Protein AF-A0A358B0A4-F1 (afdb_monomer_lite)

Structure (mmCIF, N/CA/C/O backbone):
data_AF-A0A358B0A4-F1
#
_entry.id   AF-A0A358B0A4-F1
#
loop_
_atom_site.group_PDB
_atom_site.id
_atom_site.type_symbol
_atom_site.label_atom_id
_atom_site.label_alt_id
_atom_site.label_comp_id
_atom_site.label_asym_id
_atom_site.label_entity_id
_atom_site.label_seq_id
_atom_site.pdbx_PDB_ins_code
_atom_site.Cartn_x
_atom_site.Cartn_y
_atom_site.Cartn_z
_atom_site.occupancy
_atom_site.B_iso_or_equiv
_atom_site.auth_seq_id
_atom_site.auth_comp_id
_atom_site.auth_asym_id
_atom_site.auth_atom_id
_atom_site.pdbx_PDB_model_num
ATOM 1 N N . MET A 1 1 ? -1.475 -15.272 27.367 1.00 45.38 1 MET A N 1
ATOM 2 C CA . MET A 1 1 ? -1.574 -14.324 26.235 1.00 45.38 1 MET A CA 1
ATOM 3 C C . MET A 1 1 ? -2.733 -13.392 26.521 1.00 45.38 1 MET A C 1
ATOM 5 O O . MET A 1 1 ? -3.820 -13.885 26.779 1.00 45.38 1 MET A O 1
ATOM 9 N N . GLN A 1 2 ? -2.510 -12.081 26.565 1.00 48.69 2 GLN A N 1
ATOM 10 C CA . GLN A 1 2 ? -3.603 -11.121 26.736 1.00 48.69 2 GLN A CA 1
ATOM 11 C C . GLN A 1 2 ? -4.377 -11.044 25.413 1.00 48.69 2 GLN A C 1
ATOM 13 O O . GLN A 1 2 ? -3.780 -10.762 24.375 1.00 48.69 2 GLN A O 1
ATOM 18 N N . HIS A 1 3 ? -5.673 -11.354 25.429 1.00 77.69 3 HIS A N 1
ATOM 19 C CA . HIS A 1 3 ? -6.524 -11.178 24.254 1.00 77.69 3 HIS A CA 1
ATOM 20 C C . HIS A 1 3 ? -6.722 -9.679 23.994 1.00 77.69 3 HIS A C 1
ATOM 22 O O . HIS A 1 3 ? -6.996 -8.924 24.926 1.00 77.69 3 HIS A O 1
ATOM 28 N N . LEU A 1 4 ? -6.570 -9.247 22.738 1.00 84.44 4 LEU A N 1
ATOM 29 C CA . LEU A 1 4 ? -6.851 -7.863 22.356 1.00 84.44 4 LEU A CA 1
ATOM 30 C C . LEU A 1 4 ? -8.355 -7.571 22.519 1.00 84.44 4 LEU A C 1
ATOM 32 O O . LEU A 1 4 ? -9.172 -8.406 22.114 1.00 84.44 4 LEU A O 1
ATOM 36 N N . PRO A 1 5 ? -8.741 -6.402 23.064 1.00 89.25 5 PRO A N 1
ATOM 37 C CA . PRO A 1 5 ? -10.138 -5.981 23.114 1.00 89.25 5 PRO A CA 1
ATOM 38 C C . PRO A 1 5 ? -10.788 -5.973 21.723 1.00 89.25 5 PRO A C 1
ATOM 40 O O . PRO A 1 5 ? -10.157 -5.594 20.737 1.00 89.25 5 PRO A O 1
ATOM 43 N N . ARG A 1 6 ? -12.065 -6.355 21.615 1.00 91.06 6 ARG A N 1
ATOM 44 C CA . ARG A 1 6 ? -12.785 -6.444 20.324 1.00 91.06 6 ARG A CA 1
ATOM 45 C C . ARG A 1 6 ? -13.114 -5.094 19.678 1.00 91.06 6 ARG A C 1
ATOM 47 O O . ARG A 1 6 ? -13.387 -5.026 18.482 1.00 91.06 6 ARG A O 1
ATOM 54 N N . ASN A 1 7 ? -13.021 -4.022 20.457 1.00 89.31 7 ASN A N 1
ATOM 55 C CA . ASN A 1 7 ? -13.072 -2.635 19.998 1.00 89.31 7 ASN A CA 1
ATOM 56 C C . ASN A 1 7 ? -11.689 -2.085 19.586 1.00 89.31 7 ASN A C 1
ATOM 58 O O . ASN A 1 7 ? -11.549 -0.883 19.378 1.00 89.31 7 ASN A O 1
ATOM 62 N N . THR A 1 8 ? -10.657 -2.933 19.489 1.00 93.50 8 THR A N 1
ATOM 63 C CA . THR A 1 8 ? -9.355 -2.536 18.934 1.00 93.50 8 THR A CA 1
ATOM 64 C C . THR A 1 8 ? -9.516 -2.121 17.473 1.00 93.50 8 THR A C 1
ATOM 66 O O . THR A 1 8 ? -10.111 -2.851 16.682 1.00 93.50 8 THR A O 1
ATOM 69 N N . ILE A 1 9 ? -8.937 -0.976 17.115 1.00 94.56 9 ILE A N 1
ATOM 70 C CA . ILE A 1 9 ? -8.830 -0.507 15.731 1.00 94.56 9 ILE A CA 1
ATOM 71 C C . ILE A 1 9 ? -7.696 -1.272 15.054 1.00 94.56 9 ILE A C 1
ATOM 73 O O . ILE A 1 9 ? -6.546 -1.192 15.492 1.00 94.56 9 ILE A O 1
ATOM 77 N N . ILE A 1 10 ? -8.008 -2.000 13.986 1.00 95.12 10 ILE A N 1
ATOM 78 C CA . ILE A 1 10 ? -7.025 -2.751 13.206 1.00 95.12 10 ILE A CA 1
ATOM 79 C C . ILE A 1 10 ? -6.917 -2.130 11.817 1.00 95.12 10 ILE A C 1
ATOM 81 O O . ILE A 1 10 ? -7.896 -2.041 11.078 1.00 95.12 10 ILE A O 1
ATOM 85 N N . LEU A 1 11 ? -5.694 -1.733 11.470 1.00 95.69 11 LEU A N 1
ATOM 86 C CA . LEU A 1 11 ? -5.334 -1.224 10.154 1.00 95.69 11 LEU A CA 1
ATOM 87 C C . LEU A 1 11 ? -4.509 -2.287 9.421 1.00 95.69 11 LEU A C 1
ATOM 89 O O . LEU A 1 11 ? -3.412 -2.644 9.855 1.00 95.69 11 LEU A O 1
ATOM 93 N N . LEU A 1 12 ? -5.043 -2.798 8.318 1.00 94.81 12 LEU A N 1
ATOM 94 C CA . LEU A 1 12 ? -4.446 -3.837 7.487 1.00 94.81 12 LEU A CA 1
ATOM 95 C C . LEU A 1 12 ? -3.634 -3.189 6.362 1.00 94.81 12 LEU A C 1
ATOM 97 O O . LEU A 1 12 ? -4.182 -2.820 5.327 1.00 94.81 12 LEU A O 1
ATOM 101 N N . ASN A 1 13 ? -2.328 -3.014 6.582 1.00 92.81 13 ASN A N 1
ATOM 102 C CA . ASN A 1 13 ? -1.408 -2.462 5.584 1.00 92.81 13 ASN A CA 1
ATOM 103 C C . ASN A 1 13 ? -0.739 -3.596 4.790 1.00 92.81 13 ASN A C 1
ATOM 105 O O . ASN A 1 13 ? 0.247 -4.177 5.252 1.00 92.81 13 ASN A O 1
ATOM 109 N N . PHE A 1 14 ? -1.277 -3.915 3.613 1.00 88.38 14 PHE A N 1
ATOM 110 C CA . PHE A 1 14 ? -0.819 -5.017 2.757 1.00 88.38 14 PHE A CA 1
ATOM 111 C C . PHE A 1 14 ? -0.526 -4.553 1.319 1.00 88.38 14 PHE A C 1
ATOM 113 O O . PHE A 1 14 ? -0.629 -3.370 0.988 1.00 88.38 14 PHE A O 1
ATOM 120 N N . GLY A 1 15 ? -0.118 -5.488 0.457 1.00 88.38 15 GLY A N 1
ATOM 121 C CA . GLY A 1 15 ? -0.081 -5.313 -0.996 1.00 88.38 15 GLY A CA 1
ATOM 122 C C . GLY A 1 15 ? 1.223 -4.758 -1.566 1.00 88.38 15 GLY A C 1
ATOM 123 O O . GLY A 1 15 ? 1.617 -5.156 -2.662 1.00 88.38 15 GLY A O 1
ATOM 124 N N . ILE A 1 16 ? 1.946 -3.889 -0.842 1.00 92.06 16 ILE A N 1
ATOM 125 C CA . ILE A 1 16 ? 3.195 -3.316 -1.381 1.00 92.06 16 ILE A CA 1
ATOM 126 C C . ILE A 1 16 ? 4.231 -4.410 -1.668 1.00 92.06 16 ILE A C 1
ATOM 128 O O . ILE A 1 16 ? 4.813 -4.429 -2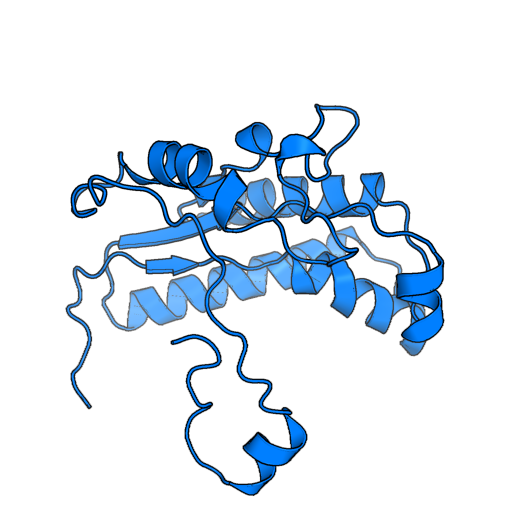.747 1.00 92.06 16 ILE A O 1
ATOM 132 N N . ASN A 1 17 ? 4.431 -5.359 -0.748 1.00 90.56 17 ASN A N 1
ATOM 133 C CA . ASN A 1 17 ? 5.400 -6.438 -0.944 1.00 90.56 17 ASN A CA 1
ATOM 134 C C . ASN A 1 17 ? 4.961 -7.417 -2.034 1.00 90.56 17 ASN A C 1
ATOM 136 O O . ASN A 1 17 ? 5.808 -7.926 -2.770 1.00 90.56 17 ASN A O 1
ATOM 140 N N . ASP A 1 18 ? 3.655 -7.641 -2.172 1.00 92.06 18 ASP A N 1
ATOM 141 C CA . ASP A 1 18 ? 3.101 -8.480 -3.226 1.00 92.06 18 ASP A CA 1
ATOM 142 C C . ASP A 1 18 ? 3.458 -7.909 -4.599 1.00 92.06 18 ASP A C 1
ATOM 144 O O . ASP A 1 18 ? 4.090 -8.573 -5.420 1.00 92.06 18 ASP A O 1
ATOM 148 N N . ILE A 1 19 ? 3.174 -6.628 -4.811 1.00 94.44 19 ILE A N 1
ATOM 149 C CA . ILE A 1 19 ? 3.444 -5.946 -6.078 1.00 94.44 19 ILE A CA 1
ATOM 150 C C . ILE A 1 19 ? 4.947 -5.720 -6.287 1.00 94.44 19 ILE A C 1
ATOM 152 O O . ILE A 1 19 ? 5.470 -5.899 -7.389 1.00 94.44 19 ILE A O 1
ATOM 156 N N . GLN A 1 20 ? 5.674 -5.321 -5.245 1.00 92.38 20 GLN A N 1
ATOM 157 C CA . GLN A 1 20 ? 7.076 -4.934 -5.363 1.00 92.38 20 GLN A CA 1
ATOM 158 C C . GLN A 1 20 ? 8.019 -6.141 -5.458 1.00 92.38 20 GLN A C 1
ATOM 160 O O . GLN A 1 20 ? 9.003 -6.073 -6.196 1.00 92.38 20 GLN A O 1
ATOM 165 N N . PHE A 1 21 ? 7.729 -7.253 -4.780 1.00 93.00 21 PHE A N 1
ATOM 166 C CA . PHE A 1 21 ? 8.620 -8.416 -4.727 1.00 93.00 21 PHE A CA 1
ATOM 167 C C . PHE A 1 21 ? 7.974 -9.693 -5.270 1.00 93.00 21 PHE A C 1
ATOM 169 O O . PHE A 1 21 ? 8.569 -10.327 -6.144 1.00 93.00 21 PHE A O 1
ATOM 176 N N . ASN A 1 22 ? 6.771 -10.065 -4.818 1.00 93.06 22 ASN A N 1
ATOM 177 C CA . ASN A 1 22 ? 6.171 -11.355 -5.196 1.00 93.06 22 ASN A CA 1
ATOM 178 C C . ASN A 1 22 ? 5.850 -11.421 -6.693 1.00 93.06 22 ASN A C 1
ATOM 180 O O . ASN A 1 22 ? 6.147 -12.428 -7.333 1.00 93.06 22 ASN A O 1
ATOM 184 N N . LEU A 1 23 ? 5.346 -10.334 -7.283 1.00 95.06 23 LEU A N 1
ATOM 185 C CA . LEU A 1 23 ? 5.116 -10.245 -8.724 1.00 95.06 23 LEU A CA 1
ATOM 186 C C . LEU A 1 23 ? 6.407 -10.496 -9.514 1.00 95.06 23 LEU A C 1
ATOM 188 O O . LEU A 1 23 ? 6.430 -11.332 -10.410 1.00 95.06 23 LEU A O 1
ATOM 192 N N . ARG A 1 24 ? 7.505 -9.819 -9.151 1.00 94.38 24 ARG A N 1
ATOM 193 C CA . ARG A 1 24 ? 8.816 -10.006 -9.798 1.00 94.38 24 ARG A CA 1
ATOM 194 C C . ARG A 1 24 ? 9.320 -11.439 -9.665 1.00 94.38 24 ARG A C 1
ATOM 196 O O . ARG A 1 24 ? 9.919 -11.970 -10.599 1.00 94.38 24 ARG A O 1
ATOM 203 N N . TYR A 1 25 ? 9.083 -12.058 -8.511 1.00 94.19 25 TYR A N 1
ATOM 204 C CA . TYR A 1 25 ? 9.428 -13.453 -8.279 1.00 94.19 25 TYR A CA 1
ATOM 205 C C . TYR A 1 25 ? 8.618 -14.393 -9.187 1.00 94.19 25 TYR A C 1
ATOM 207 O O . TYR A 1 25 ? 9.231 -15.205 -9.880 1.00 94.19 25 TYR A O 1
ATOM 215 N N . LYS A 1 26 ? 7.285 -14.236 -9.268 1.00 93.75 26 LYS A N 1
ATOM 216 C CA . LYS A 1 26 ? 6.418 -15.012 -10.180 1.00 93.75 26 LYS A CA 1
ATOM 217 C C . LYS A 1 26 ? 6.814 -14.793 -11.646 1.00 93.75 26 LYS A C 1
ATOM 219 O O . LYS A 1 26 ? 6.981 -15.758 -12.383 1.00 93.75 26 LYS A O 1
ATOM 224 N N . MET A 1 27 ? 7.078 -13.551 -12.064 1.00 94.56 27 MET A N 1
ATOM 225 C CA . MET A 1 27 ? 7.576 -13.240 -13.415 1.00 94.56 27 MET A CA 1
ATOM 226 C C . MET A 1 27 ? 8.863 -14.009 -13.733 1.00 94.56 27 MET A C 1
ATOM 228 O O . MET A 1 27 ? 8.979 -14.614 -14.794 1.00 94.56 27 MET A O 1
ATOM 232 N N . ARG A 1 28 ? 9.829 -14.020 -12.805 1.00 93.31 28 ARG A N 1
ATOM 233 C CA . ARG A 1 28 ? 11.107 -14.716 -12.995 1.00 93.31 28 ARG A CA 1
ATOM 234 C C . ARG A 1 28 ? 10.964 -16.237 -13.007 1.00 93.31 28 ARG A C 1
ATOM 236 O O . ARG A 1 28 ? 11.648 -16.896 -13.783 1.00 93.31 28 ARG A O 1
ATOM 243 N N . LYS A 1 29 ? 10.198 -16.799 -12.073 1.00 94.31 29 LYS A N 1
ATOM 244 C CA . LYS A 1 29 ? 10.151 -18.250 -11.836 1.00 94.31 29 LYS A CA 1
ATOM 245 C C . LYS A 1 29 ? 9.159 -18.975 -12.727 1.00 94.31 29 LYS A C 1
ATOM 247 O O . LYS A 1 29 ? 9.422 -20.111 -13.099 1.00 94.31 29 LYS A O 1
ATOM 252 N N . GLU A 1 30 ? 8.055 -18.321 -13.048 1.00 92.88 30 GLU A N 1
ATOM 253 C CA . GLU A 1 30 ? 6.901 -18.938 -13.701 1.00 92.88 30 GLU A CA 1
ATOM 254 C C . GLU A 1 30 ? 6.605 -18.301 -15.064 1.00 92.88 30 GLU A C 1
ATOM 256 O O . GLU A 1 30 ? 5.721 -18.770 -15.771 1.00 92.88 30 GLU A O 1
ATOM 261 N N . GLY A 1 31 ? 7.305 -17.222 -15.447 1.00 90.12 31 GLY A N 1
ATOM 262 C CA . GLY A 1 31 ? 6.944 -16.456 -16.643 1.00 90.12 31 GLY A CA 1
ATOM 263 C C . GLY A 1 31 ? 5.546 -15.842 -16.523 1.00 90.12 31 GLY A C 1
ATOM 264 O O . GLY A 1 31 ? 4.820 -15.744 -17.507 1.00 90.12 31 GLY A O 1
ATOM 265 N N . PHE A 1 32 ? 5.130 -15.486 -15.305 1.00 89.94 32 PHE A N 1
ATOM 266 C CA . PHE A 1 32 ? 3.788 -14.986 -15.027 1.00 89.94 32 PHE A CA 1
ATOM 267 C C . PHE A 1 32 ? 3.634 -13.513 -15.446 1.00 89.94 32 PHE A C 1
ATOM 269 O O . PHE A 1 32 ? 4.351 -12.657 -14.934 1.00 89.94 32 PHE A O 1
ATOM 276 N N . TYR A 1 33 ? 2.655 -13.197 -16.306 1.00 88.31 33 TYR A N 1
ATOM 277 C CA . TYR A 1 33 ? 2.384 -11.823 -16.780 1.00 88.31 33 TYR A CA 1
ATOM 278 C C . TYR A 1 33 ? 0.909 -11.387 -16.670 1.00 88.31 33 TYR A C 1
ATOM 280 O O . TYR A 1 33 ? 0.551 -10.304 -17.132 1.00 88.31 33 TYR A O 1
ATOM 288 N N . ASN A 1 34 ? 0.041 -12.188 -16.041 1.00 93.69 34 ASN A N 1
ATOM 289 C CA . ASN A 1 34 ? -1.367 -11.832 -15.830 1.00 93.69 34 ASN A CA 1
ATOM 290 C C . ASN A 1 34 ? -1.521 -10.848 -14.652 1.00 93.69 34 ASN A C 1
ATOM 292 O O . ASN A 1 34 ? -1.896 -11.235 -13.545 1.00 93.69 34 ASN A O 1
ATOM 296 N N . LEU A 1 35 ? -1.202 -9.570 -14.880 1.00 94.44 35 LEU A N 1
ATOM 297 C CA . LEU A 1 35 ? -1.266 -8.532 -13.842 1.00 94.44 35 LEU A CA 1
ATOM 298 C C . LEU A 1 35 ? -2.674 -8.343 -13.246 1.00 94.44 35 LEU A C 1
ATOM 300 O O . LEU A 1 35 ? -2.759 -8.237 -12.023 1.00 94.44 35 LEU A O 1
ATOM 304 N N . PRO A 1 36 ? -3.771 -8.341 -14.035 1.00 95.12 36 PRO A N 1
ATOM 305 C CA . PRO A 1 36 ? -5.117 -8.262 -13.469 1.00 95.12 36 PRO A CA 1
ATOM 306 C C . PRO A 1 36 ? -5.439 -9.439 -12.544 1.00 95.12 36 PRO A C 1
ATOM 308 O O . PRO A 1 36 ? -5.916 -9.222 -11.435 1.00 95.12 36 PRO A O 1
ATOM 311 N N . GLY A 1 37 ? -5.108 -10.671 -12.952 1.00 95.00 37 GLY A N 1
ATOM 312 C CA . GLY A 1 37 ? -5.303 -11.853 -12.106 1.00 95.00 37 GLY A CA 1
ATOM 313 C C . GLY A 1 37 ? -4.475 -11.805 -10.821 1.00 95.00 37 GLY A C 1
ATOM 314 O O . GLY A 1 37 ? -4.964 -12.169 -9.761 1.00 95.00 37 GLY A O 1
ATOM 315 N N . PHE A 1 38 ? -3.251 -11.274 -10.884 1.00 95.88 38 PHE A N 1
ATOM 316 C CA . PHE A 1 38 ? -2.428 -11.060 -9.691 1.00 95.88 38 PHE A CA 1
ATOM 317 C C . PHE A 1 38 ? -3.061 -10.077 -8.701 1.00 95.88 38 PHE A C 1
ATOM 319 O O . PHE A 1 38 ? -3.004 -10.293 -7.492 1.00 95.88 38 PHE A O 1
ATOM 326 N N . LEU A 1 39 ? -3.642 -8.983 -9.202 1.00 96.81 39 LEU A N 1
ATOM 327 C CA . LEU A 1 39 ? -4.319 -8.003 -8.355 1.00 96.81 39 LEU A CA 1
ATOM 328 C C . LEU A 1 39 ? -5.583 -8.574 -7.719 1.00 96.81 39 LEU A C 1
ATOM 330 O O . LEU A 1 39 ? -5.839 -8.289 -6.552 1.00 96.81 39 LEU A O 1
ATOM 334 N N . ASP A 1 40 ? -6.329 -9.397 -8.453 1.00 96.88 40 ASP A N 1
ATOM 335 C CA . ASP A 1 40 ? -7.492 -10.094 -7.911 1.00 96.88 40 ASP A CA 1
ATOM 336 C C . ASP A 1 40 ? -7.090 -11.075 -6.800 1.00 96.88 40 ASP A C 1
ATOM 338 O O . ASP A 1 40 ? -7.618 -10.975 -5.696 1.00 96.88 40 ASP A O 1
ATOM 342 N N . GLU A 1 41 ? -6.062 -11.909 -7.021 1.00 95.62 41 GLU A N 1
ATOM 343 C CA . GLU A 1 41 ? -5.482 -12.787 -5.986 1.00 95.62 41 GLU A CA 1
ATOM 344 C C . GLU A 1 41 ? -5.061 -11.999 -4.730 1.00 95.62 41 GLU A C 1
ATOM 346 O O . GLU A 1 41 ? -5.345 -12.405 -3.599 1.00 95.62 41 GLU A O 1
ATOM 351 N N . ALA A 1 42 ? -4.395 -10.853 -4.908 1.00 96.12 42 ALA A N 1
ATOM 352 C CA . ALA A 1 42 ? -3.965 -10.006 -3.798 1.00 96.12 42 ALA A CA 1
ATOM 353 C C . ALA A 1 42 ? -5.155 -9.388 -3.042 1.00 96.12 42 ALA A C 1
ATOM 355 O O . ALA A 1 42 ? -5.147 -9.338 -1.809 1.00 96.12 42 ALA A O 1
ATOM 356 N N . ALA A 1 43 ? -6.183 -8.933 -3.760 1.00 97.06 43 ALA A N 1
ATOM 357 C CA . ALA A 1 43 ? -7.387 -8.366 -3.165 1.00 97.06 43 ALA A CA 1
ATOM 358 C C . ALA A 1 43 ? -8.200 -9.424 -2.400 1.00 97.06 43 ALA A C 1
ATOM 360 O O . ALA A 1 43 ? -8.662 -9.142 -1.294 1.00 97.06 43 ALA A O 1
ATOM 361 N N . GLU A 1 44 ? -8.311 -10.645 -2.931 1.00 96.81 44 GLU A N 1
ATOM 362 C CA . GLU A 1 44 ? -8.918 -11.792 -2.240 1.00 96.81 44 GLU A CA 1
ATOM 363 C C . GLU A 1 44 ? -8.176 -12.130 -0.939 1.00 96.81 44 GLU A C 1
ATOM 365 O O . GLU A 1 44 ? -8.801 -12.360 0.096 1.00 96.81 44 GLU A O 1
ATOM 370 N N . GLY A 1 45 ? -6.840 -12.076 -0.939 1.00 95.75 45 GLY A N 1
ATOM 371 C CA . GLY A 1 45 ? -6.049 -12.266 0.281 1.00 95.75 45 GLY A CA 1
ATOM 372 C C . GLY A 1 45 ? -6.353 -11.227 1.369 1.00 95.75 45 GLY A C 1
ATOM 373 O O . GLY A 1 45 ? -6.443 -11.568 2.552 1.00 95.75 45 GLY A O 1
ATOM 374 N N . ILE A 1 46 ? -6.550 -9.963 0.982 1.00 96.56 46 ILE A N 1
ATOM 375 C CA . ILE A 1 46 ? -6.906 -8.877 1.909 1.00 96.56 46 ILE A CA 1
ATOM 376 C C . ILE A 1 46 ? -8.335 -9.056 2.439 1.00 96.56 46 ILE A C 1
ATOM 378 O O . ILE A 1 46 ? -8.553 -8.900 3.643 1.00 96.56 46 ILE A O 1
ATOM 382 N N . LEU A 1 47 ? -9.287 -9.426 1.576 1.00 97.25 47 LEU A N 1
ATOM 383 C CA . LEU A 1 47 ? -10.665 -9.738 1.965 1.00 97.25 47 LEU A CA 1
ATOM 384 C C . LEU A 1 47 ? -10.710 -10.906 2.959 1.00 97.25 47 LEU A C 1
ATOM 386 O O . LEU A 1 47 ? -11.301 -10.780 4.029 1.00 97.25 47 LEU A O 1
ATOM 390 N N . ALA A 1 48 ? -10.005 -12.001 2.672 1.00 97.25 48 ALA A N 1
ATOM 391 C CA . ALA A 1 48 ? -9.932 -13.154 3.564 1.00 97.25 48 ALA A CA 1
ATOM 392 C C . ALA A 1 48 ? -9.334 -12.791 4.938 1.00 97.25 48 ALA A C 1
ATOM 394 O O . ALA A 1 48 ? -9.827 -13.244 5.973 1.00 97.25 48 ALA A O 1
ATOM 395 N N . ALA A 1 49 ? -8.297 -11.945 4.973 1.00 96.50 49 ALA A N 1
ATOM 396 C CA . ALA A 1 49 ? -7.714 -11.458 6.225 1.00 96.50 49 ALA A CA 1
ATOM 397 C C . ALA A 1 49 ? -8.695 -10.578 7.021 1.00 96.50 49 ALA A C 1
ATOM 399 O O . ALA A 1 49 ? -8.792 -10.711 8.246 1.00 96.50 49 ALA A O 1
ATOM 400 N N . HIS A 1 50 ? -9.432 -9.701 6.338 1.00 97.31 50 HIS A N 1
ATOM 401 C CA . HIS A 1 50 ? -10.491 -8.894 6.937 1.00 97.31 50 HIS A CA 1
ATOM 402 C C . HIS A 1 50 ? -11.593 -9.779 7.538 1.00 97.31 50 HIS A C 1
ATOM 404 O O . HIS A 1 50 ? -11.931 -9.625 8.714 1.00 97.31 50 HIS A O 1
ATOM 410 N N . ASP A 1 51 ? -12.111 -10.738 6.773 1.00 97.06 51 ASP A N 1
ATOM 411 C CA . ASP A 1 51 ? -13.225 -11.590 7.190 1.00 97.06 51 ASP A CA 1
ATOM 412 C C . ASP A 1 51 ? -12.849 -12.512 8.347 1.00 97.06 51 ASP A C 1
ATOM 414 O O . ASP A 1 51 ? -13.643 -12.694 9.272 1.00 97.06 51 ASP A O 1
ATOM 418 N N . LEU A 1 52 ? -11.610 -13.009 8.367 1.00 97.00 52 LEU A N 1
ATOM 419 C CA . LEU A 1 52 ? -11.074 -13.747 9.506 1.00 97.00 52 LEU A CA 1
ATOM 420 C C . LEU A 1 52 ? -11.053 -12.888 10.779 1.00 97.00 52 LEU A C 1
ATOM 422 O O . LEU A 1 52 ? -11.469 -13.330 11.847 1.00 97.00 52 LEU A O 1
ATOM 426 N N . LEU A 1 53 ? -10.576 -11.644 10.710 1.00 96.00 53 LEU A N 1
ATOM 427 C CA . LEU A 1 53 ? -10.562 -10.767 11.886 1.00 96.00 53 LEU A CA 1
ATOM 428 C C . LEU A 1 53 ? -11.981 -10.391 12.325 1.00 96.00 53 LEU A C 1
ATOM 430 O O . LEU A 1 53 ? -12.269 -10.330 13.525 1.00 96.00 53 LEU A O 1
ATOM 434 N N . LYS A 1 54 ? -12.889 -10.208 11.370 1.00 96.19 54 LYS A N 1
ATOM 435 C CA . LYS A 1 54 ? -14.302 -9.961 11.644 1.00 96.19 54 LYS A CA 1
ATOM 436 C C . LYS A 1 54 ? -14.953 -11.160 12.333 1.00 96.19 54 LYS A C 1
ATOM 438 O O . LYS A 1 54 ? -15.661 -10.973 13.320 1.00 96.19 54 LYS A O 1
ATOM 443 N N . SER A 1 55 ? -14.663 -12.388 11.895 1.00 96.75 55 SER A N 1
ATOM 444 C CA . SER A 1 55 ? -15.178 -13.615 12.520 1.00 96.75 55 SER A CA 1
ATOM 445 C C . SER A 1 55 ? -14.633 -13.830 13.935 1.00 96.75 55 SER A C 1
ATOM 447 O O . SER A 1 55 ? -15.287 -14.458 14.764 1.00 96.75 55 SER A O 1
ATOM 449 N N . LEU A 1 56 ? -13.464 -13.261 14.250 1.00 95.56 56 LEU A N 1
ATOM 450 C CA . LEU A 1 56 ? -12.919 -13.202 15.609 1.00 95.56 56 LEU A CA 1
ATOM 451 C C . LEU A 1 56 ? -13.578 -12.116 16.482 1.00 95.56 56 LEU A C 1
ATOM 453 O O . LEU A 1 56 ? -13.223 -11.985 17.654 1.00 95.56 56 LEU A O 1
ATOM 457 N N . GLY A 1 57 ? -14.528 -11.348 15.946 1.00 95.62 57 GLY A N 1
ATOM 458 C CA . GLY A 1 57 ? -15.329 -10.362 16.669 1.00 95.62 57 GLY A CA 1
ATOM 459 C C . GLY A 1 57 ? -14.748 -8.950 16.694 1.00 95.62 57 GLY A C 1
ATOM 460 O O . GLY A 1 57 ? -15.238 -8.126 17.461 1.00 95.62 57 GLY A O 1
ATOM 461 N N . PHE A 1 58 ? -13.704 -8.648 15.916 1.00 95.75 58 PHE A N 1
ATOM 462 C CA . PHE A 1 58 ? -13.207 -7.275 15.799 1.00 95.75 58 PHE A CA 1
ATOM 463 C C . PHE A 1 58 ? -14.174 -6.409 14.985 1.00 95.75 58 PHE A C 1
ATOM 465 O O . PHE A 1 58 ? -14.710 -6.848 13.969 1.00 95.75 58 PHE A O 1
ATOM 472 N N . THR A 1 59 ? -14.395 -5.177 15.444 1.00 91.75 59 THR A N 1
ATOM 473 C CA . THR A 1 59 ? -15.457 -4.298 14.916 1.00 91.75 59 THR A CA 1
ATOM 474 C C . THR A 1 59 ? -14.944 -3.147 14.054 1.00 91.75 59 THR A C 1
ATOM 476 O O . THR A 1 59 ? -15.641 -2.737 13.131 1.00 91.75 59 THR A O 1
ATOM 479 N N . THR A 1 60 ? -13.719 -2.669 14.293 1.00 94.00 60 THR A N 1
ATOM 480 C CA . THR A 1 60 ? -13.095 -1.601 13.498 1.00 94.00 60 THR A CA 1
ATOM 481 C C . THR A 1 60 ? -11.915 -2.164 12.714 1.00 94.00 60 THR A C 1
ATOM 483 O O . THR A 1 60 ? -10.793 -2.232 13.218 1.00 94.00 60 THR A O 1
ATOM 486 N N . LEU A 1 61 ? -12.187 -2.586 11.479 1.00 96.31 61 LEU A N 1
ATOM 487 C CA . LEU A 1 61 ? -11.226 -3.192 10.560 1.00 96.31 61 LEU A CA 1
ATOM 488 C C . LEU A 1 61 ? -11.162 -2.355 9.284 1.00 96.31 61 LEU A C 1
ATOM 490 O O . LEU A 1 61 ? -12.182 -2.175 8.624 1.00 96.31 61 LEU A O 1
ATOM 494 N N . LEU A 1 62 ? -9.982 -1.841 8.945 1.00 96.94 62 LEU A N 1
ATOM 495 C CA . LEU A 1 62 ? -9.767 -1.034 7.743 1.00 96.94 62 LEU A CA 1
ATOM 496 C C . LEU A 1 62 ? -8.566 -1.579 6.972 1.00 96.94 62 LEU A C 1
ATOM 498 O O . LEU A 1 62 ? -7.489 -1.728 7.550 1.00 96.94 62 LEU A O 1
ATOM 502 N N . ALA A 1 63 ? -8.707 -1.819 5.672 1.00 97.31 63 ALA A N 1
ATOM 503 C CA . ALA A 1 63 ? -7.553 -1.898 4.783 1.00 97.31 63 ALA A CA 1
ATOM 504 C C . ALA A 1 63 ? -6.947 -0.499 4.645 1.00 97.31 63 ALA A C 1
ATOM 506 O O . ALA A 1 63 ? -7.674 0.455 4.388 1.00 97.31 63 ALA A O 1
ATOM 507 N N . ILE A 1 64 ? -5.638 -0.347 4.842 1.00 97.31 64 ILE A N 1
ATOM 508 C CA . ILE A 1 64 ? -4.959 0.946 4.702 1.00 97.31 64 ILE A CA 1
ATOM 509 C C . ILE A 1 64 ? -3.923 0.880 3.584 1.00 97.31 64 ILE A C 1
ATOM 511 O O . ILE A 1 64 ? -3.078 -0.013 3.557 1.00 97.31 64 ILE A O 1
ATOM 515 N N . PHE A 1 65 ? -3.957 1.869 2.693 1.00 96.69 65 PHE A N 1
ATOM 516 C CA . PHE A 1 65 ? -2.997 2.023 1.602 1.00 96.69 65 PHE A CA 1
ATOM 517 C C . PHE A 1 65 ? -2.171 3.283 1.842 1.00 96.69 65 PHE A C 1
ATOM 519 O O . PHE A 1 65 ? -2.546 4.387 1.462 1.00 96.69 65 PHE A O 1
ATOM 526 N N . ALA A 1 66 ? -1.044 3.121 2.536 1.00 95.25 66 ALA A N 1
ATOM 527 C CA . ALA A 1 66 ? -0.182 4.231 2.963 1.00 95.25 66 ALA A CA 1
ATOM 528 C C . ALA A 1 66 ? 1.297 4.020 2.601 1.00 95.25 66 ALA A C 1
ATOM 530 O O . ALA A 1 66 ? 2.175 4.713 3.110 1.00 95.25 66 ALA A O 1
ATOM 531 N N . SER A 1 67 ? 1.601 3.022 1.768 1.00 92.69 67 SER A N 1
ATOM 532 C CA . SER A 1 67 ? 2.973 2.619 1.434 1.00 92.69 67 SER A CA 1
ATOM 533 C C . SER A 1 67 ? 3.180 2.571 -0.084 1.00 92.69 67 SER A C 1
ATOM 535 O O . SER A 1 67 ? 3.224 1.485 -0.653 1.00 92.69 67 SER A O 1
ATOM 537 N N . PRO A 1 68 ? 3.269 3.723 -0.779 1.00 92.81 68 PRO A N 1
ATOM 538 C CA . PRO A 1 68 ? 3.479 3.720 -2.221 1.00 92.81 68 PRO A CA 1
ATOM 539 C C . PRO A 1 68 ? 4.772 3.025 -2.635 1.00 92.81 68 PRO A C 1
ATOM 541 O O . PRO A 1 68 ? 5.768 3.041 -1.908 1.00 92.81 68 PRO A O 1
ATOM 544 N N . ILE A 1 69 ? 4.781 2.525 -3.870 1.00 95.50 69 ILE A N 1
ATOM 545 C CA . ILE A 1 69 ? 5.969 1.950 -4.500 1.00 95.50 69 ILE A CA 1
ATOM 546 C C . ILE A 1 69 ? 7.108 2.969 -4.517 1.00 95.50 69 ILE A C 1
ATOM 548 O O . ILE A 1 69 ? 6.919 4.136 -4.866 1.00 95.50 69 ILE A O 1
ATOM 552 N N . ILE A 1 70 ? 8.317 2.516 -4.200 1.00 94.38 70 ILE A N 1
ATOM 553 C CA . ILE A 1 70 ? 9.518 3.350 -4.230 1.00 94.38 70 ILE A CA 1
ATOM 554 C C . ILE A 1 70 ? 10.273 3.105 -5.528 1.00 94.38 70 ILE A C 1
ATOM 556 O O . ILE A 1 70 ? 10.582 1.969 -5.885 1.00 94.38 70 ILE A O 1
ATOM 560 N N . ALA A 1 71 ? 10.601 4.190 -6.230 1.00 93.38 71 ALA A N 1
ATOM 561 C CA . ALA A 1 71 ? 11.535 4.129 -7.346 1.00 93.38 71 ALA A CA 1
ATOM 562 C C . ALA A 1 71 ? 12.940 3.825 -6.810 1.00 93.38 71 ALA A C 1
ATOM 564 O O . ALA A 1 71 ? 13.535 4.683 -6.145 1.00 93.38 71 ALA A O 1
ATOM 565 N N . LEU A 1 72 ? 13.405 2.607 -7.094 1.00 92.50 72 LEU A N 1
ATOM 566 C CA . LEU A 1 72 ? 14.732 2.082 -6.784 1.00 92.50 72 LEU A CA 1
ATOM 567 C C . LEU A 1 72 ? 15.527 1.901 -8.072 1.00 92.50 72 LEU A C 1
ATOM 569 O O . LEU A 1 72 ? 14.951 1.548 -9.107 1.00 92.50 72 LEU A O 1
ATOM 573 N N . ASP A 1 73 ? 16.834 2.109 -7.971 1.00 91.69 73 ASP A N 1
ATOM 574 C CA . ASP A 1 73 ? 17.760 1.956 -9.086 1.00 91.69 73 ASP A CA 1
ATOM 575 C C . ASP A 1 73 ? 17.877 0.491 -9.520 1.00 91.69 73 ASP A C 1
ATOM 577 O O . ASP A 1 73 ? 17.517 -0.433 -8.786 1.00 91.69 73 ASP A O 1
ATOM 581 N N . ARG A 1 74 ? 18.365 0.278 -10.745 1.00 92.69 74 ARG A N 1
ATOM 582 C CA . ARG A 1 74 ? 18.508 -1.055 -11.346 1.00 92.69 74 ARG A CA 1
ATOM 583 C C . ARG A 1 74 ? 19.345 -1.993 -10.470 1.00 92.69 74 ARG A C 1
ATOM 585 O O . ARG A 1 74 ? 18.904 -3.113 -10.224 1.00 92.69 74 ARG A O 1
ATOM 592 N N . ASP A 1 75 ? 20.463 -1.506 -9.941 1.00 93.38 75 ASP A N 1
ATOM 593 C CA . ASP A 1 75 ? 21.412 -2.289 -9.140 1.00 93.38 75 ASP A CA 1
ATOM 594 C C . ASP A 1 75 ? 20.742 -2.971 -7.939 1.00 93.38 75 ASP A C 1
ATOM 596 O O . ASP A 1 75 ? 21.019 -4.131 -7.639 1.00 93.38 75 ASP A O 1
ATOM 600 N N . TYR A 1 76 ? 19.762 -2.304 -7.314 1.00 92.81 76 TYR A N 1
ATOM 601 C CA . TYR A 1 76 ? 18.991 -2.876 -6.208 1.00 92.81 76 TYR A CA 1
ATOM 602 C C . TYR A 1 76 ? 18.292 -4.190 -6.599 1.00 92.81 76 TYR A C 1
ATOM 604 O O . TYR A 1 76 ? 18.172 -5.114 -5.786 1.00 92.81 76 TYR A O 1
ATOM 612 N N . TRP A 1 77 ? 17.789 -4.268 -7.831 1.00 92.94 77 TRP A N 1
ATOM 613 C CA . TRP A 1 77 ? 17.076 -5.433 -8.352 1.00 92.94 77 TRP A CA 1
ATOM 614 C C . TRP A 1 77 ? 18.028 -6.496 -8.891 1.00 92.94 77 TRP A C 1
ATOM 616 O O . TRP A 1 77 ? 17.780 -7.686 -8.677 1.00 92.94 77 TRP A O 1
ATOM 626 N N . ASP A 1 78 ? 19.124 -6.072 -9.518 1.00 92.88 78 ASP A N 1
ATOM 627 C CA . ASP A 1 78 ? 20.143 -6.964 -10.069 1.00 92.88 78 ASP A CA 1
ATOM 628 C C . ASP A 1 78 ? 20.821 -7.778 -8.953 1.00 92.88 78 ASP A C 1
ATOM 630 O O . ASP A 1 78 ? 20.898 -9.005 -9.054 1.00 92.88 78 ASP A O 1
ATOM 634 N N . GLU A 1 79 ? 21.169 -7.150 -7.821 1.00 92.38 79 GLU A N 1
ATOM 635 C CA . GLU A 1 79 ? 21.686 -7.833 -6.617 1.00 92.38 79 GLU A CA 1
ATOM 636 C C . GLU A 1 79 ? 20.749 -8.935 -6.092 1.00 92.38 79 GLU A C 1
ATOM 638 O O . GLU A 1 79 ? 21.185 -9.920 -5.496 1.00 92.38 79 GLU A O 1
ATOM 643 N N . ARG A 1 80 ? 19.439 -8.774 -6.304 1.00 90.81 80 ARG A N 1
ATOM 644 C CA . ARG A 1 80 ? 18.395 -9.714 -5.862 1.00 90.81 80 ARG A CA 1
ATOM 645 C C . ARG A 1 80 ? 18.018 -10.721 -6.942 1.00 90.81 80 ARG A C 1
ATOM 647 O O . ARG A 1 80 ? 17.197 -11.604 -6.684 1.00 90.81 80 ARG A O 1
ATOM 654 N N . ASN A 1 81 ? 18.604 -10.609 -8.135 1.00 93.44 81 ASN A N 1
ATOM 655 C CA . ASN A 1 81 ? 18.262 -11.407 -9.304 1.00 93.44 81 ASN A CA 1
ATOM 656 C C . ASN A 1 81 ? 16.740 -11.383 -9.554 1.00 93.44 81 ASN A C 1
ATOM 658 O O . ASN A 1 81 ? 16.075 -12.423 -9.597 1.00 93.44 81 ASN A O 1
ATOM 662 N N . LEU A 1 82 ? 16.169 -10.178 -9.612 1.00 93.69 82 LEU A N 1
ATOM 663 C CA . LEU A 1 82 ? 14.754 -9.935 -9.891 1.00 93.69 82 LEU A CA 1
ATOM 664 C C . LEU A 1 82 ? 14.607 -9.027 -11.119 1.00 93.69 82 LEU A C 1
ATOM 666 O O . LEU A 1 82 ? 15.402 -8.105 -11.288 1.00 93.69 82 LEU A O 1
ATOM 670 N N . PRO A 1 83 ? 13.583 -9.235 -11.967 1.00 93.38 83 PRO A N 1
ATOM 671 C CA . PRO A 1 83 ? 13.377 -8.409 -13.148 1.00 93.38 83 PRO A CA 1
ATOM 672 C C . PRO A 1 83 ? 13.076 -6.952 -12.779 1.00 93.38 83 PRO A C 1
ATOM 674 O O . PRO A 1 83 ? 12.329 -6.653 -11.839 1.00 93.38 83 PRO A O 1
ATOM 677 N N . VAL A 1 84 ? 13.611 -6.028 -13.577 1.00 92.88 84 VAL A N 1
ATOM 678 C CA . VAL A 1 84 ? 13.246 -4.613 -13.509 1.00 92.88 84 VAL A CA 1
ATOM 679 C C . VAL A 1 84 ? 11.881 -4.431 -14.168 1.00 92.88 84 VAL A C 1
ATOM 681 O O . VAL A 1 84 ? 11.720 -4.653 -15.364 1.00 92.88 84 VAL A O 1
ATOM 684 N N . VAL A 1 85 ? 10.901 -3.995 -13.380 1.00 93.44 85 VAL A N 1
ATOM 685 C CA . VAL A 1 85 ? 9.561 -3.623 -13.850 1.00 93.44 85 VAL A CA 1
ATOM 686 C C . VAL A 1 85 ? 9.420 -2.104 -13.730 1.00 93.44 85 VAL A C 1
ATOM 688 O O . VAL A 1 85 ? 9.834 -1.558 -12.699 1.00 93.44 85 VAL A O 1
ATOM 691 N N . PRO A 1 86 ? 8.851 -1.405 -14.733 1.00 94.12 86 PRO A N 1
ATOM 692 C CA . PRO A 1 86 ? 8.653 0.037 -14.659 1.00 94.12 86 PRO A CA 1
ATOM 693 C C . PRO A 1 86 ? 7.912 0.446 -13.383 1.00 94.12 86 PRO A C 1
ATOM 695 O O . PRO A 1 86 ? 6.818 -0.038 -13.095 1.00 94.12 86 PRO A O 1
ATOM 698 N N . VAL A 1 87 ? 8.500 1.370 -12.619 1.00 95.06 87 VAL A N 1
ATOM 699 C CA . VAL A 1 87 ? 7.950 1.799 -11.323 1.00 95.06 87 VAL A CA 1
ATOM 700 C C . VAL A 1 87 ? 6.542 2.390 -11.449 1.00 95.06 87 VAL A C 1
ATOM 702 O O . VAL A 1 87 ? 5.717 2.217 -10.560 1.00 95.06 87 VAL A O 1
ATOM 705 N N . SER A 1 88 ? 6.236 3.043 -12.572 1.00 95.44 88 SER A N 1
ATOM 706 C CA . SER A 1 88 ? 4.907 3.589 -12.856 1.00 95.44 88 SER A CA 1
ATOM 707 C C . SER A 1 88 ? 3.839 2.505 -13.009 1.00 95.44 88 SER A C 1
ATOM 709 O O . SER A 1 88 ? 2.709 2.726 -12.582 1.00 95.44 88 SER A O 1
ATOM 711 N N . VAL A 1 89 ? 4.189 1.342 -13.571 1.00 95.25 89 VAL A N 1
ATOM 712 C CA . VAL A 1 89 ? 3.276 0.196 -13.704 1.00 95.25 89 VAL A CA 1
ATOM 713 C C . VAL A 1 89 ? 2.946 -0.353 -12.323 1.00 95.25 89 VAL A C 1
ATOM 715 O O . VAL A 1 89 ? 1.780 -0.454 -11.969 1.00 95.25 89 VAL A O 1
ATOM 718 N N . LEU A 1 90 ? 3.964 -0.611 -11.504 1.00 95.88 90 LEU A N 1
ATOM 719 C CA . LEU A 1 90 ? 3.777 -1.105 -10.135 1.00 95.88 90 LEU A CA 1
ATOM 720 C C . LEU A 1 90 ? 3.005 -0.116 -9.264 1.00 95.88 90 LEU A C 1
ATOM 722 O O . LEU A 1 90 ? 2.147 -0.497 -8.476 1.00 95.88 90 LEU A O 1
ATOM 726 N N . GLY A 1 91 ? 3.320 1.167 -9.414 1.00 96.19 91 GLY A N 1
ATOM 727 C CA . GLY A 1 91 ? 2.629 2.242 -8.730 1.00 96.19 91 GLY A CA 1
ATOM 728 C C . GLY A 1 91 ? 1.143 2.283 -9.063 1.00 96.19 91 GLY A C 1
ATOM 729 O O . GLY A 1 91 ? 0.308 2.373 -8.166 1.00 96.19 91 GLY A O 1
ATOM 730 N N . ARG A 1 92 ? 0.811 2.151 -10.355 1.00 96.56 92 ARG A N 1
ATOM 731 C CA . ARG A 1 92 ? -0.574 2.047 -10.820 1.00 96.56 92 ARG A CA 1
ATOM 732 C C . ARG A 1 92 ? -1.250 0.801 -10.256 1.00 96.56 92 ARG A C 1
ATOM 734 O O . ARG A 1 92 ? -2.306 0.940 -9.664 1.00 96.56 92 ARG A O 1
ATOM 741 N N . MET A 1 93 ? -0.593 -0.358 -10.324 1.00 97.25 93 MET A N 1
ATOM 742 C CA . MET A 1 93 ? -1.100 -1.604 -9.742 1.00 97.25 93 MET A CA 1
ATOM 743 C C . MET A 1 93 ? -1.453 -1.457 -8.257 1.00 97.25 93 MET A C 1
ATOM 745 O O . MET A 1 93 ? -2.457 -2.002 -7.816 1.00 97.25 93 MET A O 1
ATOM 749 N N . TYR A 1 94 ? -0.661 -0.716 -7.476 1.00 97.12 94 TYR A N 1
ATOM 750 C CA . TYR A 1 94 ? -0.955 -0.519 -6.054 1.00 97.12 94 TYR A CA 1
ATOM 751 C C . TYR A 1 94 ? -2.148 0.417 -5.816 1.00 97.12 94 TYR A C 1
ATOM 753 O O . TYR A 1 94 ? -2.933 0.176 -4.903 1.00 97.12 94 TYR A O 1
ATOM 761 N N . CYS A 1 95 ? -2.326 1.435 -6.664 1.00 96.25 95 CYS A N 1
ATOM 762 C CA . CYS A 1 95 ? -3.536 2.264 -6.655 1.00 96.25 95 CYS A CA 1
ATOM 763 C C . CYS A 1 95 ? -4.772 1.440 -7.057 1.00 96.25 95 CYS A C 1
ATOM 765 O O . CYS A 1 95 ? -5.816 1.524 -6.417 1.00 96.25 95 CYS A O 1
ATOM 767 N N . ASP A 1 96 ? -4.639 0.607 -8.089 1.00 96.88 96 ASP A N 1
ATOM 768 C CA . ASP A 1 96 ? -5.720 -0.244 -8.584 1.00 96.88 96 ASP A CA 1
ATOM 769 C C . ASP A 1 96 ? -6.115 -1.298 -7.536 1.00 96.88 96 ASP A C 1
ATOM 771 O O . ASP A 1 96 ? -7.299 -1.573 -7.359 1.00 96.88 96 ASP A O 1
ATOM 775 N N . LEU A 1 97 ? -5.146 -1.830 -6.776 1.00 97.56 97 LEU A N 1
ATOM 776 C CA . LEU A 1 97 ? -5.404 -2.726 -5.646 1.00 97.56 97 LEU A CA 1
ATOM 777 C C . LEU A 1 97 ? -6.260 -2.052 -4.566 1.00 97.56 97 LEU A C 1
ATOM 779 O O . LEU A 1 97 ? -7.185 -2.680 -4.056 1.00 97.56 97 LEU A O 1
ATOM 783 N N . ALA A 1 98 ? -5.977 -0.788 -4.233 1.00 96.75 98 ALA A N 1
ATOM 784 C CA . ALA A 1 98 ? -6.768 -0.031 -3.262 1.00 96.75 98 ALA A CA 1
ATOM 785 C C . ALA A 1 98 ? -8.231 0.094 -3.705 1.00 96.75 98 ALA A C 1
ATOM 787 O O . ALA A 1 98 ? -9.148 -0.202 -2.934 1.00 96.75 98 ALA A O 1
ATOM 788 N N . GLY A 1 99 ? -8.446 0.440 -4.978 1.00 96.75 99 GLY A N 1
ATOM 789 C CA . GLY A 1 99 ? -9.778 0.493 -5.578 1.00 96.75 99 GLY A CA 1
ATOM 790 C C . GLY A 1 99 ? -10.479 -0.867 -5.594 1.00 96.75 99 GLY A C 1
ATOM 791 O O . GLY A 1 99 ? -11.657 -0.953 -5.249 1.00 96.75 99 GLY A O 1
ATOM 792 N N . LEU A 1 100 ? -9.764 -1.939 -5.942 1.00 97.62 100 LEU A N 1
ATOM 793 C CA . LEU A 1 100 ? -10.322 -3.289 -6.021 1.00 97.62 100 LEU A CA 1
ATOM 794 C C . LEU A 1 100 ? -10.738 -3.828 -4.645 1.00 97.62 100 LEU A C 1
ATOM 796 O O . LEU A 1 100 ? -11.815 -4.404 -4.507 1.00 97.62 100 LEU A O 1
ATOM 800 N N . VAL A 1 101 ? -9.927 -3.602 -3.611 1.00 97.81 101 VAL A N 1
ATOM 801 C CA . VAL A 1 101 ? -10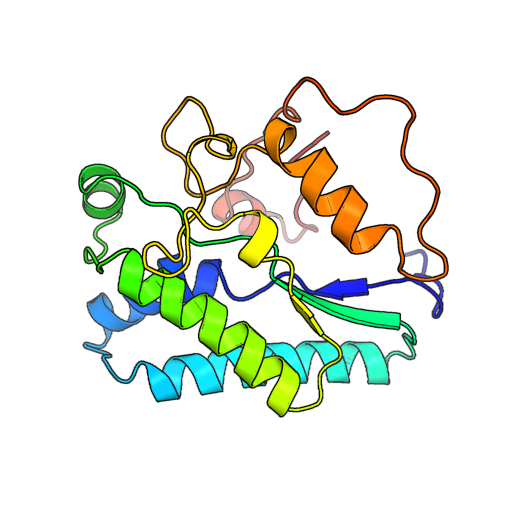.254 -3.985 -2.227 1.00 97.81 101 VAL A CA 1
ATOM 802 C C . VAL A 1 101 ? -11.502 -3.248 -1.732 1.00 97.81 101 VAL A C 1
ATOM 804 O O . VAL A 1 101 ? -12.389 -3.873 -1.147 1.00 97.81 101 VAL A O 1
ATOM 807 N N . ALA A 1 102 ? -11.625 -1.953 -2.036 1.00 97.38 102 ALA A N 1
ATOM 808 C CA . ALA A 1 102 ? -12.828 -1.187 -1.724 1.00 97.38 102 ALA A CA 1
ATOM 809 C C . ALA A 1 102 ? -14.066 -1.717 -2.476 1.00 97.38 102 ALA A C 1
ATOM 811 O O . ALA A 1 102 ? -15.132 -1.865 -1.879 1.00 97.38 102 ALA A O 1
ATOM 812 N N . GLN A 1 103 ? -13.932 -2.064 -3.762 1.00 97.50 103 GLN A N 1
ATOM 813 C CA . GLN A 1 103 ? -15.015 -2.648 -4.571 1.00 97.50 103 GLN A CA 1
ATOM 814 C C . GLN A 1 103 ? -15.482 -4.012 -4.049 1.00 97.50 103 GLN A C 1
ATOM 816 O O . GLN A 1 103 ? -16.671 -4.317 -4.128 1.00 97.50 103 GLN A O 1
ATOM 821 N N . LYS A 1 104 ? -14.579 -4.811 -3.470 1.00 96.62 104 LYS A N 1
ATOM 822 C CA . LYS A 1 104 ? -14.913 -6.080 -2.801 1.00 96.62 104 LYS A CA 1
ATOM 823 C C . LYS A 1 104 ? -15.596 -5.892 -1.434 1.00 96.62 104 LYS A C 1
ATOM 825 O O . LYS A 1 104 ? -15.918 -6.874 -0.774 1.00 96.62 104 LYS A O 1
ATOM 830 N N . GLY A 1 105 ? -15.847 -4.653 -1.007 1.00 95.81 105 GLY A N 1
ATOM 831 C CA . GLY A 1 105 ? -16.612 -4.343 0.204 1.00 95.81 105 GLY A CA 1
ATOM 832 C C . GLY A 1 105 ? -15.786 -4.277 1.488 1.00 95.81 105 GLY A C 1
ATOM 833 O O . GLY A 1 105 ? -16.362 -4.205 2.575 1.00 95.81 105 GLY A O 1
ATOM 834 N N . VAL A 1 106 ? -14.453 -4.273 1.395 1.00 97.38 106 VAL A N 1
ATOM 835 C CA . VAL A 1 106 ? -13.582 -4.071 2.559 1.00 97.38 106 VAL A CA 1
ATOM 836 C C . VAL A 1 106 ? -13.508 -2.570 2.873 1.00 97.38 106 VAL A C 1
ATOM 838 O O . VAL A 1 106 ? -13.111 -1.788 2.000 1.00 97.38 106 VAL A O 1
ATOM 841 N N . PRO A 1 107 ? -13.838 -2.129 4.105 1.00 96.69 107 PRO A N 1
ATOM 842 C CA . PRO A 1 107 ? -13.642 -0.741 4.512 1.00 96.69 107 PRO A CA 1
ATOM 843 C C . PRO A 1 107 ? -12.188 -0.321 4.287 1.00 96.69 107 PRO A C 1
ATOM 845 O O . PRO A 1 107 ? -11.266 -0.953 4.801 1.00 96.69 107 PRO A O 1
ATOM 848 N N . THR A 1 108 ? -11.978 0.727 3.494 1.00 96.69 108 THR A N 1
ATOM 849 C CA . THR A 1 108 ? -10.648 1.098 3.001 1.00 96.69 108 THR A CA 1
ATOM 850 C C . THR A 1 108 ? -10.316 2.542 3.354 1.00 96.69 108 THR A C 1
ATOM 852 O O . THR A 1 108 ? -11.116 3.449 3.143 1.00 96.69 108 THR A O 1
ATOM 855 N N . LEU A 1 109 ? -9.109 2.747 3.873 1.00 96.62 109 LEU A N 1
ATOM 856 C CA . LEU A 1 109 ? -8.470 4.036 4.075 1.00 96.62 109 LEU A CA 1
ATOM 857 C C . LEU A 1 109 ? -7.338 4.188 3.054 1.00 96.62 109 LEU A C 1
ATOM 859 O O . LEU A 1 109 ? -6.215 3.721 3.266 1.00 96.62 109 LEU A O 1
ATOM 863 N N . ASP A 1 110 ? -7.642 4.841 1.938 1.00 95.88 110 ASP A N 1
ATOM 864 C CA . ASP A 1 110 ? -6.651 5.165 0.917 1.00 95.88 110 ASP A CA 1
ATOM 865 C C . ASP A 1 110 ? -5.945 6.483 1.264 1.00 95.88 110 ASP A C 1
ATOM 867 O O . ASP A 1 110 ? -6.561 7.549 1.307 1.00 95.88 110 ASP A O 1
ATOM 871 N N . LEU A 1 111 ? -4.645 6.404 1.552 1.00 96.06 111 LEU A N 1
ATOM 872 C CA . LEU A 1 111 ? -3.793 7.561 1.825 1.00 96.06 111 LEU A CA 1
ATOM 873 C C . LEU A 1 111 ? -2.774 7.805 0.709 1.00 96.06 111 LEU A C 1
ATOM 875 O O . LEU A 1 111 ? -1.903 8.662 0.876 1.00 96.06 111 LEU A O 1
ATOM 879 N N . LEU A 1 112 ? -2.834 7.072 -0.407 1.00 95.12 112 LEU A N 1
ATOM 880 C CA . LEU A 1 112 ? -1.784 7.068 -1.423 1.00 95.12 112 LEU A CA 1
ATOM 881 C C . LEU A 1 112 ? -1.527 8.465 -1.969 1.00 95.12 112 LEU A C 1
ATOM 883 O O . LEU A 1 112 ? -0.369 8.880 -2.010 1.00 95.12 112 LEU A O 1
ATOM 887 N N . GLU A 1 113 ? -2.575 9.221 -2.299 1.00 93.81 113 GLU A N 1
ATOM 888 C CA . GLU A 1 113 ? -2.461 10.569 -2.872 1.00 93.81 113 GLU A CA 1
ATOM 889 C C . GLU A 1 113 ? -1.595 11.522 -2.035 1.00 93.81 113 GLU A C 1
ATOM 891 O O . GLU A 1 113 ? -0.910 12.376 -2.595 1.00 93.81 113 GLU A O 1
ATOM 896 N N . ARG A 1 114 ? -1.535 11.331 -0.709 1.00 95.12 114 ARG A N 1
ATOM 897 C CA . ARG A 1 114 ? -0.696 12.132 0.201 1.00 95.12 114 ARG A CA 1
ATOM 898 C C . ARG A 1 114 ? 0.802 11.890 0.013 1.00 95.12 114 ARG A C 1
ATOM 900 O O . ARG A 1 114 ? 1.617 12.710 0.428 1.00 95.12 114 ARG A O 1
ATOM 907 N N . PHE A 1 115 ? 1.167 10.752 -0.569 1.00 96.19 115 PHE A N 1
ATOM 908 C CA . PHE A 1 115 ? 2.542 10.279 -0.682 1.00 96.19 115 PHE A CA 1
ATOM 909 C C . PHE A 1 115 ? 3.035 10.166 -2.127 1.00 96.19 115 PHE A C 1
ATOM 911 O O . PHE A 1 115 ? 4.243 10.028 -2.336 1.00 96.19 115 PHE A O 1
ATOM 918 N N . LEU A 1 116 ? 2.142 10.183 -3.121 1.00 96.69 116 LEU A N 1
ATOM 919 C CA . LEU A 1 116 ? 2.516 10.048 -4.528 1.00 96.69 116 LEU A CA 1
ATOM 920 C C . LEU A 1 116 ? 3.260 11.285 -5.041 1.00 96.69 116 LEU A C 1
ATOM 922 O O . LEU A 1 116 ? 2.952 12.421 -4.696 1.00 96.69 116 LEU A O 1
ATOM 926 N N . ALA A 1 117 ? 4.203 11.065 -5.957 1.00 95.88 117 ALA A N 1
ATOM 927 C CA . ALA A 1 117 ? 4.894 12.140 -6.662 1.00 95.88 117 ALA A CA 1
ATOM 928 C C . ALA A 1 117 ? 3.993 12.897 -7.660 1.00 95.88 117 ALA A C 1
ATOM 930 O O . ALA A 1 117 ? 4.389 13.935 -8.192 1.00 95.88 117 ALA A O 1
ATOM 931 N N . GLY A 1 118 ? 2.810 12.354 -7.953 1.00 92.94 118 GLY A N 1
ATOM 932 C CA . GLY A 1 118 ? 1.753 12.968 -8.749 1.00 92.94 118 GLY A CA 1
ATOM 933 C C . GLY A 1 118 ? 0.969 11.940 -9.579 1.00 92.94 118 GLY A C 1
ATOM 934 O O . GLY A 1 118 ? 1.372 10.779 -9.670 1.00 92.94 118 GLY A O 1
ATOM 935 N N . PRO A 1 119 ? -0.107 12.346 -10.277 1.00 87.81 119 PRO A N 1
ATOM 936 C CA . PRO A 1 119 ? -0.996 11.419 -10.995 1.00 87.81 119 PRO A CA 1
ATOM 937 C C . PRO A 1 119 ? -0.313 10.576 -12.086 1.00 87.81 119 PRO A C 1
ATOM 939 O O . PRO A 1 119 ? -0.676 9.421 -12.320 1.00 87.81 119 PRO A O 1
ATOM 942 N N . LYS A 1 120 ? 0.703 11.144 -12.752 1.00 91.19 120 LYS A N 1
ATOM 943 C CA . LYS A 1 120 ? 1.525 10.468 -13.779 1.00 91.19 120 LYS A CA 1
ATOM 944 C C . LYS A 1 120 ? 2.751 9.752 -13.200 1.00 91.19 120 LYS A C 1
ATOM 946 O O . LYS A 1 120 ? 3.473 9.074 -13.926 1.00 91.19 120 LYS A O 1
ATOM 951 N N . LYS A 1 121 ? 3.002 9.923 -11.903 1.00 94.50 121 LYS A N 1
ATOM 952 C CA . LYS A 1 121 ? 4.133 9.362 -11.165 1.00 94.50 121 LYS A CA 1
ATOM 953 C C . LYS A 1 121 ? 3.591 8.666 -9.909 1.00 94.50 121 LYS A C 1
ATOM 955 O O . LYS A 1 121 ? 3.776 9.192 -8.812 1.00 94.50 121 LYS A O 1
ATOM 960 N N . PRO A 1 122 ? 2.905 7.512 -10.060 1.00 96.00 122 PRO A N 1
ATOM 961 C CA . PRO A 1 122 ? 2.214 6.832 -8.963 1.00 96.00 122 PRO A CA 1
ATOM 962 C C . PRO A 1 122 ? 3.187 6.085 -8.032 1.00 96.00 122 PRO A C 1
ATOM 964 O O . PRO A 1 122 ? 2.982 4.939 -7.663 1.00 96.00 122 PRO A O 1
ATOM 967 N N . PHE A 1 123 ? 4.283 6.730 -7.657 1.00 95.94 123 PHE A N 1
ATOM 968 C CA . PHE A 1 123 ? 5.312 6.222 -6.762 1.00 95.94 123 PHE A CA 1
ATOM 969 C C . PHE A 1 123 ? 5.655 7.285 -5.719 1.00 95.94 123 PHE A C 1
ATOM 971 O O . PHE A 1 123 ? 5.302 8.454 -5.874 1.00 95.94 123 PHE A O 1
ATOM 978 N N . LEU A 1 124 ? 6.352 6.878 -4.663 1.00 96.81 124 LEU A N 1
ATOM 979 C CA . LEU A 1 124 ? 6.669 7.709 -3.509 1.00 96.81 124 LEU A CA 1
ATOM 980 C C . LEU A 1 124 ? 7.360 9.025 -3.909 1.00 96.81 124 LEU A C 1
ATOM 982 O O . LEU A 1 124 ? 8.399 9.015 -4.584 1.00 96.81 124 LEU A O 1
ATOM 986 N N . HIS A 1 125 ? 6.808 10.151 -3.451 1.00 96.94 125 HIS A N 1
ATOM 987 C CA . HIS A 1 125 ? 7.390 11.477 -3.625 1.00 96.94 125 HIS A CA 1
ATOM 988 C C . HIS A 1 125 ? 8.775 11.555 -2.950 1.00 96.94 125 HIS A C 1
ATOM 990 O O . HIS A 1 125 ? 8.946 11.041 -1.839 1.00 96.94 125 HIS A O 1
ATOM 996 N N . PRO A 1 126 ? 9.783 12.203 -3.573 1.00 94.50 126 PRO A N 1
ATOM 997 C CA . PRO A 1 126 ? 11.146 12.262 -3.038 1.00 94.50 126 PRO A CA 1
ATOM 998 C C . PRO A 1 126 ? 11.266 12.787 -1.602 1.00 94.50 126 PRO A C 1
ATOM 1000 O O . PRO A 1 126 ? 12.134 12.320 -0.872 1.00 94.50 126 PRO A O 1
ATOM 1003 N N . SER A 1 127 ? 10.380 13.690 -1.166 1.00 95.44 127 SER A N 1
ATOM 1004 C CA . SER A 1 127 ? 10.370 14.215 0.215 1.00 95.44 127 SER A CA 1
ATOM 1005 C C . SER A 1 127 ? 10.127 13.147 1.286 1.00 95.44 127 SER A C 1
ATOM 1007 O O . SER A 1 127 ? 10.462 13.362 2.446 1.00 95.44 127 SER A O 1
ATOM 1009 N N . PHE A 1 128 ? 9.553 12.000 0.914 1.00 95.50 128 PHE A N 1
ATOM 1010 C CA . PHE A 1 128 ? 9.288 10.886 1.821 1.00 95.50 128 PHE A CA 1
ATOM 1011 C C . PHE A 1 128 ? 10.323 9.761 1.706 1.00 95.50 128 PHE A C 1
ATOM 1013 O O . PHE A 1 128 ? 10.210 8.753 2.405 1.00 95.50 128 PHE A O 1
ATOM 1020 N N . LYS A 1 129 ? 11.334 9.889 0.836 1.00 92.56 129 LYS A N 1
ATOM 1021 C CA . LYS A 1 129 ? 12.390 8.880 0.687 1.00 92.56 129 LYS A CA 1
ATOM 1022 C C . LYS A 1 129 ? 13.395 8.944 1.838 1.00 92.56 129 LYS A C 1
ATOM 1024 O O . LYS A 1 129 ? 13.579 9.971 2.488 1.00 92.56 129 LYS A O 1
ATOM 1029 N N . ARG A 1 130 ? 14.064 7.818 2.089 1.00 89.50 130 ARG A N 1
ATOM 1030 C CA . ARG A 1 130 ? 15.248 7.773 2.956 1.00 89.50 130 ARG A CA 1
ATOM 1031 C C . ARG A 1 130 ? 16.455 8.348 2.215 1.00 89.50 130 ARG A C 1
ATOM 1033 O O . ARG A 1 130 ? 16.501 8.330 0.990 1.00 89.50 130 ARG A O 1
ATOM 1040 N N . ALA A 1 131 ? 17.447 8.819 2.971 1.00 86.44 131 ALA A N 1
ATOM 1041 C CA . ALA A 1 131 ? 18.697 9.327 2.403 1.00 86.44 131 ALA A CA 1
ATOM 1042 C C . ALA A 1 131 ? 19.532 8.231 1.713 1.00 86.44 131 ALA A C 1
ATOM 1044 O O . ALA A 1 131 ? 20.257 8.514 0.766 1.00 86.44 131 ALA A O 1
ATOM 1045 N N . ARG A 1 132 ? 19.435 6.981 2.185 1.00 84.31 132 ARG A N 1
ATOM 1046 C CA . ARG A 1 132 ? 20.055 5.809 1.550 1.00 84.31 132 ARG A CA 1
ATOM 1047 C C . ARG A 1 132 ? 19.003 5.016 0.766 1.00 84.31 132 ARG A C 1
ATOM 1049 O O . ARG A 1 132 ? 17.856 4.988 1.223 1.00 84.31 132 ARG A O 1
ATOM 1056 N N . PRO A 1 133 ? 19.373 4.358 -0.352 1.00 79.69 133 PRO A N 1
ATOM 1057 C CA . PRO A 1 133 ? 18.458 3.507 -1.107 1.00 79.69 133 PRO A CA 1
ATOM 1058 C C . PRO A 1 133 ? 17.805 2.450 -0.213 1.00 79.69 133 PRO A C 1
ATOM 1060 O O . PRO A 1 133 ? 18.484 1.657 0.436 1.00 79.69 133 PRO A O 1
ATOM 1063 N N . ASP A 1 134 ? 16.477 2.463 -0.161 1.00 84.94 134 ASP A N 1
ATOM 1064 C CA . ASP A 1 134 ? 15.679 1.555 0.655 1.00 84.94 134 ASP A CA 1
ATOM 1065 C C . ASP A 1 134 ? 14.297 1.395 0.018 1.00 84.94 134 ASP A C 1
ATOM 1067 O O . ASP A 1 134 ? 13.723 2.355 -0.496 1.00 84.94 134 ASP A O 1
ATOM 1071 N N . HIS A 1 135 ? 13.759 0.180 0.067 1.00 87.81 135 HIS A N 1
ATOM 1072 C CA . HIS A 1 135 ? 12.413 -0.131 -0.409 1.00 87.81 135 HIS A CA 1
ATOM 1073 C C . HIS A 1 135 ? 11.312 0.342 0.549 1.00 87.81 135 HIS A C 1
ATOM 1075 O O . HIS A 1 135 ? 10.136 0.231 0.218 1.00 87.81 135 HIS A O 1
ATOM 1081 N N . HIS A 1 136 ? 11.682 0.909 1.699 1.00 89.38 136 HIS A N 1
ATOM 1082 C CA . HIS A 1 136 ? 10.781 1.558 2.642 1.00 89.38 136 HIS A CA 1
ATOM 1083 C C . HIS A 1 136 ? 10.857 3.084 2.577 1.00 89.38 136 HIS A C 1
ATOM 1085 O O . HIS A 1 136 ? 11.927 3.682 2.427 1.00 89.38 136 HIS A O 1
ATOM 1091 N N . ALA A 1 137 ? 9.717 3.730 2.819 1.00 91.25 137 ALA A N 1
ATOM 1092 C CA . ALA A 1 137 ? 9.666 5.169 3.016 1.00 91.25 137 ALA A CA 1
ATOM 1093 C C . ALA A 1 137 ? 10.432 5.575 4.290 1.00 91.25 137 ALA A C 1
ATOM 1095 O O . ALA A 1 137 ? 10.710 4.767 5.195 1.00 91.25 137 ALA A O 1
ATOM 1096 N N . SER A 1 138 ? 10.788 6.853 4.374 1.00 91.25 138 SER A N 1
ATOM 1097 C CA . SER A 1 138 ? 11.307 7.441 5.599 1.00 91.25 138 SER A CA 1
ATOM 1098 C C . SER A 1 138 ? 10.187 7.519 6.624 1.00 91.25 138 SER A C 1
ATOM 1100 O O . SER A 1 138 ? 9.316 8.379 6.531 1.00 91.25 138 SER A O 1
ATOM 1102 N N . TYR A 1 139 ? 10.260 6.649 7.636 1.00 88.19 139 TYR A N 1
ATOM 1103 C CA . TYR A 1 139 ? 9.336 6.681 8.768 1.00 88.19 139 TYR A CA 1
ATOM 1104 C C . TYR A 1 139 ? 9.225 8.086 9.360 1.00 88.19 139 TYR A C 1
ATOM 1106 O O . TYR A 1 139 ? 8.122 8.507 9.665 1.00 88.19 139 TYR A O 1
ATOM 1114 N N . ILE A 1 140 ? 10.343 8.818 9.468 1.00 91.62 140 ILE A N 1
ATOM 1115 C CA . ILE A 1 140 ? 10.381 10.169 10.036 1.00 91.62 140 ILE A CA 1
ATOM 1116 C C . ILE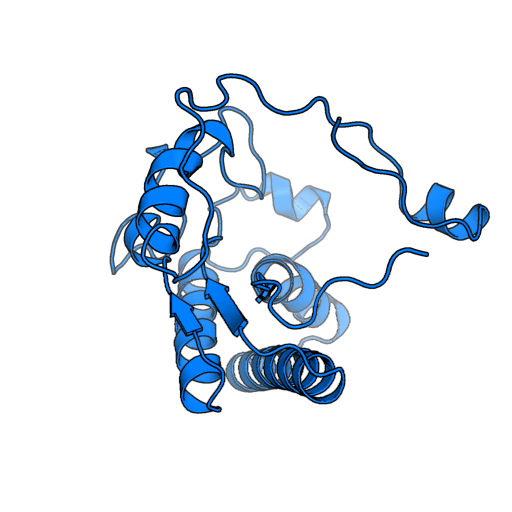 A 1 140 ? 9.547 11.135 9.188 1.00 91.62 140 ILE A C 1
ATOM 1118 O O . ILE A 1 140 ? 8.704 11.847 9.732 1.00 91.62 140 ILE A O 1
ATOM 1122 N N . ALA A 1 141 ? 9.750 11.120 7.868 1.00 93.44 141 ALA A N 1
ATOM 1123 C CA . ALA A 1 141 ? 9.108 12.048 6.939 1.00 93.44 141 ALA A CA 1
ATOM 1124 C C . ALA A 1 141 ? 7.611 11.763 6.736 1.00 93.44 141 ALA A C 1
ATOM 1126 O O . ALA A 1 141 ? 6.856 12.667 6.389 1.00 93.44 141 ALA A O 1
ATOM 1127 N N . THR A 1 142 ? 7.161 10.524 6.951 1.00 94.38 142 THR A N 1
ATOM 1128 C CA . THR A 1 142 ? 5.765 10.131 6.705 1.00 94.38 142 THR A CA 1
ATOM 1129 C C . THR A 1 142 ? 4.827 10.374 7.890 1.00 94.38 142 THR A C 1
ATOM 1131 O O . THR A 1 142 ? 3.615 10.311 7.706 1.00 94.38 142 THR A O 1
ATOM 1134 N N . GLN A 1 143 ? 5.331 10.642 9.105 1.00 93.81 143 GLN A N 1
ATOM 1135 C CA . GLN A 1 143 ? 4.499 10.634 10.325 1.00 93.81 143 GLN A CA 1
ATOM 1136 C C . GLN A 1 143 ? 3.346 11.634 10.282 1.00 93.81 143 GLN A C 1
ATOM 1138 O O . GLN A 1 143 ? 2.243 11.287 10.693 1.00 93.81 143 GLN A O 1
ATOM 1143 N N . ALA A 1 144 ? 3.591 12.853 9.793 1.00 94.06 144 ALA A N 1
ATOM 1144 C CA . ALA A 1 144 ? 2.564 13.887 9.722 1.00 94.06 144 ALA A CA 1
ATOM 1145 C C . ALA A 1 144 ? 1.437 13.484 8.763 1.00 94.06 144 ALA A C 1
ATOM 1147 O O . ALA A 1 144 ? 0.280 13.431 9.167 1.00 94.06 144 ALA A O 1
ATOM 1148 N N . ALA A 1 145 ? 1.791 13.080 7.541 1.00 94.31 145 ALA A N 1
ATOM 1149 C CA . ALA A 1 145 ? 0.824 12.660 6.531 1.00 94.31 145 ALA A CA 1
ATOM 1150 C C . ALA A 1 145 ? 0.028 11.407 6.945 1.00 94.31 145 ALA A C 1
ATOM 1152 O O . ALA A 1 145 ? -1.179 11.349 6.711 1.00 94.31 145 ALA A O 1
ATOM 1153 N N . ILE A 1 146 ? 0.672 10.426 7.598 1.00 94.88 146 ILE A N 1
ATOM 1154 C CA . ILE A 1 146 ? -0.029 9.261 8.166 1.00 94.88 146 ILE A CA 1
ATOM 1155 C C . ILE A 1 146 ? -0.981 9.718 9.272 1.00 94.88 146 ILE A C 1
ATOM 1157 O O . ILE A 1 146 ? -2.149 9.340 9.259 1.00 94.88 146 ILE A O 1
ATOM 1161 N N . TRP A 1 147 ? -0.495 10.527 10.220 1.00 95.44 147 TRP A N 1
ATOM 1162 C CA . TRP A 1 147 ? -1.292 10.997 11.349 1.00 95.44 147 TRP A CA 1
ATOM 1163 C C . TRP A 1 147 ? -2.540 11.752 10.891 1.00 95.44 147 TRP A C 1
ATOM 1165 O O . TRP A 1 147 ? -3.637 11.446 11.347 1.00 95.44 147 TRP A O 1
ATOM 1175 N N . GLU A 1 148 ? -2.397 12.692 9.960 1.00 94.12 148 GLU A N 1
ATOM 1176 C CA . GLU A 1 148 ? -3.527 13.418 9.377 1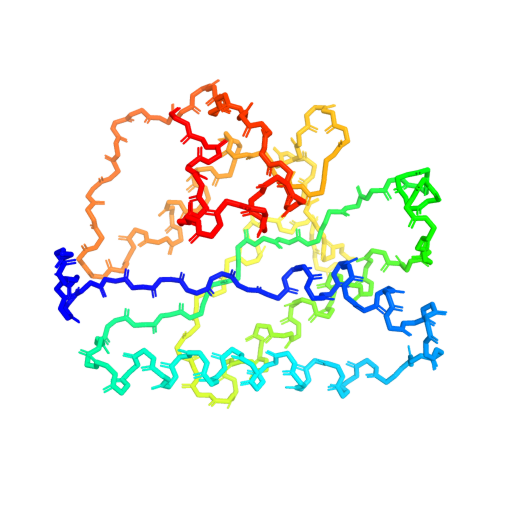.00 94.12 148 GLU A CA 1
ATOM 1177 C C . GLU A 1 148 ? -4.563 12.466 8.770 1.00 94.12 148 GLU A C 1
ATOM 1179 O O . GLU A 1 148 ? -5.759 12.666 8.973 1.00 94.12 148 GLU A O 1
ATOM 1184 N N . GLY A 1 149 ? -4.110 11.405 8.095 1.00 93.25 149 GLY A N 1
ATOM 1185 C CA . GLY A 1 149 ? -4.976 10.390 7.497 1.00 93.25 149 GLY A CA 1
ATOM 1186 C C . GLY A 1 149 ? -5.722 9.511 8.506 1.00 93.25 149 GLY A C 1
ATOM 1187 O O . GLY A 1 149 ? -6.864 9.144 8.250 1.00 93.25 149 GLY A O 1
ATOM 1188 N N . ILE A 1 150 ? -5.114 9.185 9.652 1.00 94.94 150 ILE A N 1
ATOM 1189 C CA . ILE A 1 150 ? -5.721 8.280 10.650 1.00 94.94 150 ILE A CA 1
ATOM 1190 C C . ILE A 1 150 ? -6.421 9.007 11.805 1.00 94.94 150 ILE A C 1
ATOM 1192 O O . ILE A 1 150 ? -7.219 8.398 12.510 1.00 94.94 150 ILE A O 1
ATOM 1196 N N . SER A 1 151 ? -6.136 10.296 12.014 1.00 94.75 151 SER A N 1
ATOM 1197 C CA . SER A 1 151 ? -6.621 11.072 13.169 1.00 94.75 151 SER A CA 1
ATOM 1198 C C . SER A 1 151 ? -8.144 11.182 13.258 1.00 94.75 151 SER A C 1
ATOM 1200 O O . SER A 1 151 ? -8.674 11.431 14.335 1.00 94.75 151 SER A O 1
ATOM 1202 N N . GLN A 1 152 ? -8.838 10.996 12.133 1.00 91.12 152 GLN A N 1
ATOM 1203 C CA . GLN A 1 152 ? -10.295 11.087 12.041 1.00 91.12 152 GLN A CA 1
ATOM 1204 C C . GLN A 1 152 ? -11.005 9.771 12.383 1.00 91.12 152 GLN A C 1
ATOM 1206 O O . GLN A 1 152 ? -12.230 9.745 12.472 1.00 91.12 152 GLN A O 1
ATOM 1211 N N . ILE A 1 153 ? -10.268 8.671 12.570 1.00 93.81 153 ILE A N 1
ATOM 1212 C CA . ILE A 1 153 ? -10.865 7.387 12.936 1.00 93.81 153 ILE A CA 1
ATOM 1213 C C . ILE A 1 153 ? -11.318 7.462 14.405 1.00 93.81 153 ILE A C 1
ATOM 1215 O O . ILE A 1 153 ? -10.484 7.696 15.290 1.00 93.81 153 ILE A O 1
ATOM 1219 N N . PRO A 1 154 ? -12.610 7.224 14.704 1.00 91.56 154 PRO A N 1
ATOM 1220 C CA . PRO A 1 154 ? -13.105 7.236 16.074 1.00 91.56 154 PRO A CA 1
ATOM 1221 C C . PRO A 1 154 ? -12.337 6.258 16.968 1.00 91.56 154 PRO A C 1
ATOM 1223 O O . PRO A 1 154 ? -12.182 5.085 16.634 1.00 91.56 154 PRO A O 1
ATOM 1226 N N . GLY A 1 155 ? -11.868 6.742 18.120 1.00 91.56 155 GLY A N 1
ATOM 1227 C CA . GLY A 1 155 ? -11.116 5.945 19.093 1.00 91.56 155 GLY A CA 1
ATOM 1228 C C . GLY A 1 155 ? -9.600 5.904 18.874 1.00 91.56 155 GLY A C 1
ATOM 1229 O O . GLY A 1 155 ? -8.899 5.311 19.696 1.00 91.56 155 GLY A O 1
ATOM 1230 N N . VAL A 1 156 ? -9.063 6.544 17.826 1.00 92.88 156 VAL A N 1
ATOM 1231 C CA . VAL A 1 156 ? -7.610 6.741 17.706 1.00 92.88 156 VAL A CA 1
ATOM 1232 C C . VAL A 1 156 ? -7.131 7.673 18.829 1.00 92.88 156 VAL A C 1
ATOM 1234 O O . VAL A 1 156 ? -7.688 8.759 19.002 1.00 92.88 156 VAL A O 1
ATOM 1237 N N . PRO A 1 157 ? -6.115 7.276 19.621 1.00 90.44 157 PRO A N 1
ATOM 1238 C CA . PRO A 1 157 ? -5.590 8.113 20.694 1.00 90.44 157 PRO A CA 1
ATOM 1239 C C . PRO A 1 157 ? -4.915 9.354 20.119 1.00 90.44 157 PRO A C 1
ATOM 1241 O O . PRO A 1 157 ? -4.342 9.292 19.035 1.00 90.44 157 PRO A O 1
ATOM 1244 N N . ALA A 1 158 ? -4.918 10.457 20.870 1.00 90.94 158 ALA A N 1
ATOM 1245 C CA . ALA A 1 158 ? -4.259 11.693 20.461 1.00 90.94 158 ALA A CA 1
ATOM 1246 C C . ALA A 1 158 ? -2.787 11.470 20.067 1.00 90.94 158 ALA A C 1
ATOM 1248 O O . ALA A 1 158 ? -2.079 10.632 20.639 1.00 90.94 158 ALA A O 1
ATOM 1249 N N . ARG A 1 159 ? -2.312 12.266 19.101 1.00 92.31 159 ARG A N 1
ATOM 1250 C CA . ARG A 1 159 ? -0.908 12.249 18.682 1.00 92.31 159 ARG A CA 1
ATOM 1251 C C . ARG A 1 159 ? -0.009 12.509 19.883 1.00 92.31 159 ARG A C 1
ATOM 1253 O O . ARG A 1 159 ? -0.304 13.360 20.721 1.00 92.31 159 ARG A O 1
ATOM 1260 N N . ARG A 1 160 ? 1.160 11.870 19.894 1.00 86.62 160 ARG A N 1
ATOM 1261 C CA . ARG A 1 160 ? 2.268 12.322 20.744 1.00 86.62 160 ARG A CA 1
ATOM 1262 C C . ARG A 1 160 ? 2.598 13.790 20.420 1.00 86.62 160 ARG A C 1
ATOM 1264 O O . ARG A 1 160 ? 2.519 14.155 19.247 1.00 86.62 160 ARG A O 1
ATOM 1271 N N . PRO A 1 161 ?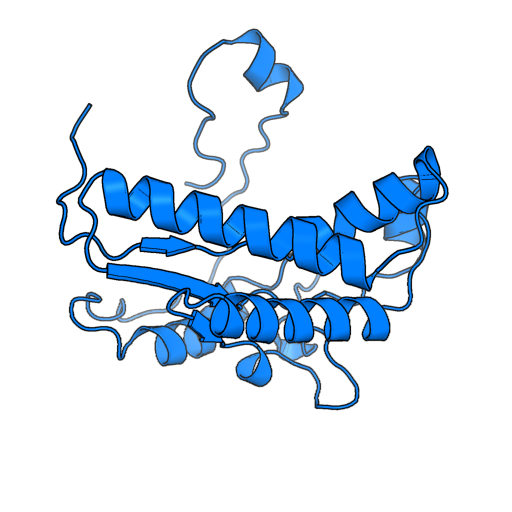 2.994 14.622 21.401 1.00 88.31 161 PRO A N 1
ATOM 1272 C CA . PRO A 1 161 ? 3.330 16.026 21.147 1.00 88.31 161 PRO A CA 1
ATOM 1273 C C . PRO A 1 161 ? 4.391 16.179 20.048 1.00 88.31 161 PRO A C 1
ATOM 1275 O O . PRO A 1 161 ? 4.222 16.951 19.100 1.00 88.31 161 PRO A O 1
ATOM 1278 N N . GLU A 1 162 ? 5.423 15.339 20.108 1.00 91.56 162 GLU A N 1
ATOM 1279 C CA . GLU A 1 162 ? 6.561 15.358 19.195 1.00 91.56 162 GLU A CA 1
ATOM 1280 C C . GLU A 1 162 ? 6.558 14.164 18.239 1.00 91.56 162 GLU A C 1
ATOM 1282 O O . GLU A 1 162 ? 6.189 13.041 18.594 1.00 91.56 162 GLU A O 1
ATOM 1287 N N . PHE A 1 163 ? 7.003 14.419 17.009 1.00 90.38 163 PHE A N 1
ATOM 1288 C CA . PHE A 1 163 ? 7.312 13.371 16.045 1.00 90.38 163 PHE A CA 1
ATOM 1289 C C . PHE A 1 163 ? 8.678 12.758 16.331 1.00 90.38 163 PHE A C 1
ATOM 1291 O O . PHE A 1 163 ? 9.609 13.447 16.756 1.00 90.38 163 PHE A O 1
ATOM 1298 N N . HIS A 1 164 ? 8.826 11.474 16.018 1.00 88.88 164 HIS A N 1
ATOM 1299 C CA . HIS A 1 164 ? 10.117 10.810 16.100 1.00 88.88 164 HIS A CA 1
ATOM 1300 C C . HIS A 1 164 ? 11.117 11.470 15.148 1.00 88.88 164 HIS A C 1
ATOM 1302 O O . HIS A 1 164 ? 10.864 11.569 13.953 1.00 88.88 164 HIS A O 1
ATOM 1308 N N . GLN A 1 165 ? 12.270 11.874 15.680 1.00 89.19 165 GLN A N 1
ATOM 1309 C CA . GLN A 1 165 ? 13.369 12.470 14.905 1.00 89.19 165 GLN A CA 1
ATOM 1310 C C . GLN A 1 165 ? 14.467 11.456 14.556 1.00 89.19 165 GLN A C 1
ATOM 1312 O O . GLN A 1 165 ? 15.464 11.790 13.922 1.00 89.19 165 GLN A O 1
ATOM 1317 N N . LYS A 1 166 ? 14.315 10.206 15.004 1.00 84.19 166 LYS A N 1
ATOM 1318 C CA . LYS A 1 166 ? 15.276 9.119 14.804 1.00 84.19 166 LYS A CA 1
ATOM 1319 C C . LYS A 1 166 ? 14.535 7.852 14.404 1.00 84.19 166 LYS A C 1
ATOM 1321 O O . LYS A 1 166 ? 13.442 7.585 14.902 1.00 84.19 166 LYS A O 1
ATOM 1326 N N . HIS A 1 167 ? 15.140 7.073 13.515 1.00 72.19 167 HIS A N 1
ATOM 1327 C CA . HIS A 1 167 ? 14.656 5.733 13.215 1.00 72.19 167 HIS A CA 1
ATOM 1328 C C . HIS A 1 167 ? 14.872 4.825 14.425 1.00 72.19 167 HIS A C 1
ATOM 1330 O O . HIS A 1 167 ? 15.878 4.951 15.126 1.00 72.19 167 HIS A O 1
ATOM 1336 N N . TYR A 1 168 ? 13.945 3.895 14.645 1.00 70.69 168 TYR A N 1
ATOM 1337 C CA . TYR A 1 168 ? 14.169 2.825 15.605 1.00 70.69 168 TYR A CA 1
ATOM 1338 C C . TYR A 1 168 ? 15.421 2.032 15.210 1.00 70.69 168 TYR A C 1
ATOM 1340 O O . TYR A 1 168 ? 15.603 1.749 14.019 1.00 70.69 168 TYR A O 1
ATOM 1348 N N . PRO A 1 169 ? 16.287 1.668 16.170 1.00 67.88 169 PRO A N 1
ATOM 1349 C CA . PRO A 1 169 ? 17.435 0.826 15.885 1.00 67.88 169 PRO A CA 1
ATOM 1350 C C . PRO A 1 169 ? 16.940 -0.513 15.337 1.00 67.88 169 PRO A C 1
ATOM 1352 O O . PRO A 1 169 ? 16.235 -1.259 16.018 1.00 67.88 169 PRO A O 1
ATOM 1355 N N . HIS A 1 170 ? 17.298 -0.804 14.087 1.00 66.81 170 HIS A N 1
ATOM 1356 C CA . HIS A 1 170 ? 16.991 -2.087 13.477 1.00 66.81 170 HIS A CA 1
ATOM 1357 C C . HIS A 1 170 ? 17.883 -3.154 14.106 1.00 66.81 170 HIS A C 1
ATOM 1359 O O . HIS A 1 170 ? 19.109 -3.069 14.020 1.00 66.81 170 HIS A O 1
ATOM 1365 N N . LYS A 1 171 ? 17.269 -4.166 14.719 1.00 69.12 171 LYS A N 1
ATOM 1366 C CA . LYS A 1 171 ? 17.973 -5.389 15.105 1.00 69.12 171 LYS A CA 1
ATOM 1367 C C . LYS A 1 171 ? 17.675 -6.450 14.052 1.00 69.12 171 LYS A C 1
ATOM 1369 O O . LYS A 1 171 ? 16.570 -7.001 14.079 1.00 69.12 171 LYS A O 1
ATOM 1374 N N . PRO A 1 172 ? 18.597 -6.696 13.101 1.00 65.56 172 PRO A N 1
ATOM 1375 C CA . PRO A 1 172 ? 18.383 -7.730 12.107 1.00 65.56 172 PRO A CA 1
ATOM 1376 C C . PRO A 1 172 ? 18.208 -9.065 12.825 1.00 65.56 172 PRO A C 1
ATOM 1378 O O . PRO A 1 172 ? 18.971 -9.411 13.724 1.00 65.56 172 PRO A O 1
ATOM 1381 N N . TYR A 1 173 ? 17.160 -9.778 12.442 1.00 68.44 173 TYR A N 1
ATOM 1382 C CA . TYR A 1 173 ? 16.916 -11.138 12.883 1.00 68.44 173 TYR A CA 1
ATOM 1383 C C . TYR A 1 173 ? 16.490 -11.923 11.655 1.00 68.44 173 TYR A C 1
ATOM 1385 O O . TYR A 1 173 ? 15.372 -11.751 11.155 1.00 68.44 173 TYR A O 1
ATOM 1393 N N . GLU A 1 174 ? 17.430 -12.689 11.110 1.00 70.00 174 GLU A N 1
ATOM 1394 C CA . GLU A 1 174 ? 17.238 -13.385 9.849 1.00 70.00 174 GLU A CA 1
ATOM 1395 C C . GLU A 1 174 ? 16.116 -14.412 9.975 1.00 70.00 174 GLU A C 1
ATOM 1397 O O . GLU A 1 174 ? 15.949 -15.086 10.995 1.00 70.00 174 GLU A O 1
ATOM 1402 N N . ILE A 1 175 ? 15.335 -14.573 8.905 1.00 68.69 175 ILE A N 1
ATOM 1403 C CA . ILE A 1 175 ? 14.228 -15.537 8.898 1.00 68.69 175 ILE A CA 1
ATOM 1404 C C . ILE A 1 175 ? 14.731 -16.972 9.112 1.00 68.69 175 ILE A C 1
ATOM 1406 O O . ILE A 1 175 ? 14.008 -17.809 9.651 1.00 68.69 175 ILE A O 1
ATOM 1410 N N . ARG A 1 176 ? 15.981 -17.245 8.715 1.00 70.31 176 ARG A N 1
ATOM 1411 C CA . ARG A 1 176 ? 16.669 -18.514 8.957 1.00 70.31 176 ARG A CA 1
ATOM 1412 C C . ARG A 1 176 ? 16.852 -18.762 10.452 1.00 70.31 176 ARG A C 1
ATOM 1414 O O . ARG A 1 176 ? 16.481 -19.833 10.920 1.00 70.31 176 ARG A O 1
ATOM 1421 N N . ASP A 1 177 ? 17.348 -17.770 11.184 1.00 70.00 177 ASP A N 1
ATOM 1422 C CA . ASP A 1 177 ? 17.581 -17.870 12.628 1.00 70.00 177 ASP A CA 1
ATOM 1423 C C . ASP A 1 177 ? 16.255 -18.024 13.372 1.00 70.00 177 ASP A C 1
ATOM 1425 O O . ASP A 1 177 ? 16.118 -18.862 14.261 1.00 70.00 177 ASP A O 1
ATOM 1429 N N . TRP A 1 178 ? 15.224 -17.301 12.930 1.00 67.38 178 TRP A N 1
ATOM 1430 C CA . TRP A 1 178 ? 13.881 -17.434 13.481 1.00 67.38 178 TRP A CA 1
ATOM 1431 C C . TRP A 1 178 ? 13.291 -18.833 13.305 1.00 67.38 178 TRP A C 1
ATOM 1433 O O . TRP A 1 178 ? 12.846 -19.431 14.287 1.00 67.38 178 TRP A O 1
ATOM 1443 N N . ARG A 1 179 ? 13.329 -19.384 12.085 1.00 70.06 179 ARG A N 1
ATOM 1444 C CA . ARG A 1 179 ? 12.778 -20.716 11.782 1.00 70.06 179 ARG A CA 1
ATOM 1445 C C . ARG A 1 179 ? 13.403 -21.826 12.625 1.00 70.06 179 ARG A C 1
ATOM 1447 O O . ARG A 1 179 ? 12.718 -22.795 12.927 1.00 70.06 179 ARG A O 1
ATOM 1454 N N . MET A 1 180 ? 14.664 -21.671 13.022 1.00 73.62 180 MET A N 1
ATOM 1455 C CA . MET A 1 180 ? 15.374 -22.647 13.853 1.00 73.62 180 MET A CA 1
ATOM 1456 C C . MET A 1 180 ? 14.937 -22.625 15.323 1.00 73.62 180 MET A C 1
ATOM 1458 O O . MET A 1 180 ? 15.110 -23.621 16.016 1.00 73.62 180 MET A O 1
ATOM 1462 N N . THR A 1 181 ? 14.383 -21.512 15.815 1.00 72.25 181 THR A N 1
ATOM 1463 C CA . THR A 1 181 ? 14.054 -21.364 17.245 1.00 72.25 181 THR A CA 1
ATOM 1464 C C . THR A 1 181 ? 12.640 -21.807 17.606 1.00 72.25 181 THR A C 1
ATOM 1466 O O . THR A 1 181 ? 12.379 -22.074 18.774 1.00 72.25 181 THR A O 1
ATOM 1469 N N . GLY A 1 182 ? 11.706 -21.853 16.647 1.00 67.75 182 GLY A N 1
ATOM 1470 C CA . GLY A 1 182 ? 10.287 -22.141 16.914 1.00 67.75 182 GLY A CA 1
ATOM 1471 C C . GLY A 1 182 ? 9.584 -21.106 17.810 1.00 67.75 182 GLY A C 1
ATOM 1472 O O . GLY A 1 182 ? 8.422 -21.283 18.172 1.00 67.75 182 GLY A O 1
ATOM 1473 N N . LEU A 1 183 ? 10.275 -20.023 18.176 1.00 66.75 183 LEU A N 1
ATOM 1474 C CA . LEU A 1 183 ? 9.755 -18.946 19.011 1.00 66.75 183 LEU A CA 1
ATOM 1475 C C . LEU A 1 183 ? 8.964 -17.945 18.169 1.00 66.75 183 LEU A C 1
ATOM 1477 O O . LEU A 1 183 ? 9.039 -17.938 16.944 1.00 66.75 183 LEU A O 1
ATOM 1481 N N . ALA A 1 184 ? 8.212 -17.053 18.813 1.00 64.25 184 ALA A N 1
ATOM 1482 C CA . ALA A 1 184 ? 7.628 -15.910 18.116 1.00 64.25 184 ALA A CA 1
ATOM 1483 C C . ALA A 1 184 ? 8.736 -15.011 17.536 1.00 64.25 184 ALA A C 1
ATOM 1485 O O . ALA A 1 184 ? 9.804 -14.870 18.135 1.00 64.25 184 ALA A O 1
ATOM 1486 N N . ARG A 1 185 ? 8.483 -14.380 16.379 1.00 63.53 185 ARG A N 1
ATOM 1487 C CA . ARG A 1 185 ? 9.453 -13.468 15.754 1.00 63.53 185 ARG A CA 1
ATOM 1488 C C . ARG A 1 185 ? 9.804 -12.350 16.749 1.00 63.53 185 ARG A C 1
ATOM 1490 O O . ARG A 1 185 ? 8.885 -11.668 17.214 1.00 63.53 185 ARG A O 1
ATOM 1497 N N . PRO A 1 186 ? 11.089 -12.138 17.087 1.00 65.69 186 PRO A N 1
ATOM 1498 C CA . PRO A 1 186 ? 11.469 -11.076 18.005 1.00 65.69 186 PRO A CA 1
ATOM 1499 C C . PRO A 1 186 ? 11.137 -9.709 17.405 1.00 65.69 186 PRO A C 1
ATOM 1501 O O . PRO A 1 186 ? 11.097 -9.532 16.184 1.00 65.69 186 PRO A O 1
ATOM 1504 N N . ARG A 1 187 ? 10.898 -8.723 18.274 1.00 62.31 187 ARG A N 1
ATOM 1505 C CA . ARG A 1 187 ? 10.685 -7.338 17.841 1.00 62.31 187 ARG A CA 1
ATOM 1506 C C . ARG A 1 187 ? 11.946 -6.848 17.126 1.00 62.31 187 ARG A C 1
ATOM 1508 O O . ARG A 1 187 ? 13.018 -6.816 17.719 1.00 62.31 187 ARG A O 1
ATOM 1515 N N . THR A 1 188 ? 11.809 -6.459 15.861 1.00 59.16 188 THR A N 1
ATOM 1516 C CA . THR A 1 188 ? 12.920 -5.971 15.021 1.00 59.16 188 THR A CA 1
ATOM 1517 C C . THR A 1 188 ? 13.198 -4.473 15.201 1.00 59.16 188 THR A C 1
ATOM 1519 O O . THR A 1 188 ? 14.112 -3.933 14.579 1.00 59.16 188 THR A O 1
ATOM 1522 N N . ALA A 1 189 ? 12.417 -3.809 16.059 1.00 55.03 189 ALA A N 1
ATOM 1523 C CA . ALA A 1 189 ? 12.541 -2.411 16.456 1.00 55.03 189 ALA A CA 1
ATOM 1524 C C . ALA A 1 189 ? 12.286 -2.290 17.973 1.00 55.03 189 ALA A C 1
ATOM 1526 O O . ALA A 1 189 ? 11.392 -2.963 18.498 1.00 55.03 189 ALA A O 1
ATOM 1527 N N . HIS A 1 190 ? 13.074 -1.455 18.659 1.00 47.16 190 HIS A N 1
ATOM 1528 C CA . HIS A 1 190 ? 12.957 -1.138 20.091 1.00 47.16 190 HIS A CA 1
ATOM 1529 C C . HIS A 1 190 ? 12.713 0.347 20.298 1.00 47.16 190 HIS A C 1
ATOM 1531 O O . HIS A 1 190 ? 13.474 1.124 19.682 1.00 47.16 190 HIS A O 1
#

Radius of gyration: 17.71 Å; chains: 1; bounding box: 38×39×44 Å

pLDDT: mean 89.67, std 10.72, range [45.38, 97.81]

Secondary structure (DSSP, 8-state):
-PPPPTT-EEEE--SHHIIIII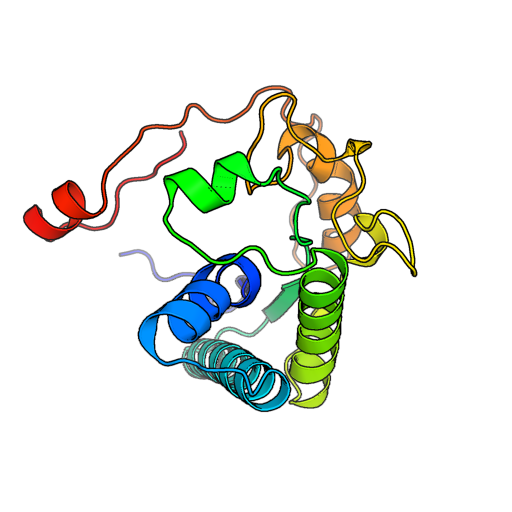HHHHHHHH----HHHHHHHHHHHHHHHHHHHHHTT--EEEEEE--PPP---HHHHHTTT-----HHHHHHHHHHHHHHHHHTT--EEE-GGGTEEETTEEEE-GGGS-SS--SS--HHHHHHHHHHHHTTSTTPPPPPSS---SPPPB----HHHHHHH-SPPPPSB-

Foldseek 3Di:
DDDDDLQDADEAEDDQCLLVPVVQVCCVPPVDDPLVVSLVVRLVVVVVVQVVSVVVNRDHYEYEHQWAFADFDPVVQVVVVTDDDPSQVSLVSSVVSQVVNVVVVGHYQYLQCVAACDPSGSGGNPQQPDPDGDRGTNPQSCPVSVCVSCVPPPPDDDDDPDGDPDDFDFDDDDVVNVVVPVDPDDDRGD

Sequence (190 aa):
MQHLPRNTIILLNFGINDIQFNLRYKMRKEGFYNLPGFLDEAAEGILAAHDLLKSLGFTTLLAIFASPIIALDRDYWDERNLPVVPVSVLGRMYCDLAGLVAQKGVPTLDLLERFLAGPKKPFLHPSFKRARPDHHASYIATQAAIWEGISQIPGVPARRPEFHQKHYPHKPYEIRDWRMTGLARPRTAH